Protein AF-0000000075303801 (afdb_homodimer)

Radius of gyration: 18.19 Å; Cα contacts (8 Å, |Δi|>4): 535; chains: 2; bounding box: 32×59×44 Å

Solvent-accessible surface area (backbone atoms only — not comparable to full-atom values): 14741 Å² total; per-residue (Å²): 133,79,70,72,62,64,72,35,70,43,76,40,92,61,85,86,54,88,57,93,68,51,46,38,32,33,18,30,86,52,64,48,91,55,36,69,63,46,47,55,54,49,51,50,49,53,52,53,31,48,52,53,16,37,32,86,80,40,53,52,97,90,32,70,61,33,44,26,70,51,71,49,76,56,89,95,43,50,38,30,37,38,39,40,40,50,80,61,55,53,43,69,57,41,47,52,45,49,58,56,57,55,68,43,40,66,76,48,31,67,29,32,48,20,31,33,42,36,45,74,54,30,35,40,38,37,26,65,55,88,63,61,86,123,132,79,67,72,49,67,71,43,70,44,76,40,90,61,87,84,54,88,58,91,63,49,44,37,35,33,18,28,87,51,65,48,92,56,34,68,64,46,47,54,54,49,51,51,50,53,52,54,31,48,53,54,16,36,31,85,80,41,55,52,96,91,32,73,60,33,46,28,70,51,71,48,77,57,89,95,42,50,38,31,38,37,39,38,40,49,81,61,54,52,45,71,57,42,47,51,45,48,58,56,56,56,68,43,39,69,76,48,30,66,29,32,47,19,30,33,42,37,44,75,54,30,34,39,38,37,27,64,54,88,62,63,85,122

Secondary structure (DSSP, 8-state):
-------EEEE-S-SSS--SS-EEEEE-SSBPS-HHHHHHHHHHHHHHHHHHHT-TT-EETTEE--EEEEEEEETTEEEEEEEEE-TTS-HHHHHHHHHHHHTTHHHHHTTBS-EEEEESSEEEEEESS--S--/-------EEEE-S-SSS--SS-EEEEE-SSBPS-HHHHHHHHHHHHHHHHHHHT-TT-EETTEE--EEEEEEEETTEEEEEEEEE-TTS-HHHHHHHHHHHHTTHHHHHTTBS-EEEEESSEEEEEESS--S--

InterPro domains:
  IPR002902 Gnk2-homologous domain [PF01657] (30-128)
  IPR002902 Gnk2-homologous domain [PS51473] (20-131)
  IPR038408 Gnk2-homologous domain superfamily [G3DSA:3.30.430.20] (21-131)
  IPR050581 Cysteine-rich repeat secretory protein [PTHR32411] (8-133)

Organism: NCBI:txid81985

Structure (mmCIF, N/CA/C/O backbone):
data_AF-0000000075303801-model_v1
#
loop_
_entity.id
_entity.type
_entity.pdbx_description
1 polymer 'Gnk2-homologous domain-containing protein'
#
loop_
_atom_site.group_PDB
_atom_site.id
_atom_site.type_symbol
_atom_site.label_atom_id
_atom_site.label_alt_id
_atom_site.label_comp_id
_atom_site.label_asym_id
_atom_site.label_entity_id
_atom_site.label_seq_id
_atom_site.pdbx_PDB_ins_code
_atom_site.Cartn_x
_atom_site.Cartn_y
_atom_site.Cartn_z
_atom_site.occupancy
_atom_site.B_iso_or_equiv
_atom_site.auth_seq_id
_atom_site.auth_comp_id
_atom_site.auth_asym_id
_atom_site.auth_atom_id
_atom_site.pdbx_PDB_model_num
ATOM 1 N N . MET A 1 1 ? -8.156 -19.719 17.312 1 19.94 1 MET A N 1
ATOM 2 C CA . MET A 1 1 ? -7.684 -18.562 18.078 1 19.94 1 MET A CA 1
ATOM 3 C C . MET A 1 1 ? -7.191 -17.469 17.141 1 19.94 1 MET A C 1
ATOM 5 O O . MET A 1 1 ? -6.254 -17.672 16.375 1 19.94 1 MET A O 1
ATOM 9 N N . VAL A 1 2 ? -8.008 -16.594 16.625 1 28 2 VAL A N 1
ATOM 10 C CA . VAL A 1 2 ? -7.879 -15.555 15.625 1 28 2 VAL A CA 1
ATOM 11 C C . VAL A 1 2 ? -6.883 -14.5 16.094 1 28 2 VAL A C 1
ATOM 13 O O . VAL A 1 2 ? -7.07 -13.891 17.156 1 28 2 VAL A O 1
ATOM 16 N N . SER A 1 3 ? -5.609 -14.711 16.016 1 35.53 3 SER A N 1
ATOM 17 C CA . SER A 1 3 ? -4.645 -13.781 16.594 1 35.53 3 SER A CA 1
ATOM 18 C C . SER A 1 3 ? -5.039 -12.336 16.312 1 35.53 3 SER A C 1
ATOM 20 O O . SER A 1 3 ? -5.613 -12.039 15.258 1 35.53 3 SER A O 1
ATOM 22 N N . ALA A 1 4 ? -5.215 -11.695 17.406 1 34.25 4 ALA A N 1
ATOM 23 C CA . ALA A 1 4 ? -5.547 -10.297 17.688 1 34.25 4 ALA A CA 1
ATOM 24 C C . ALA A 1 4 ? -4.602 -9.359 16.938 1 34.25 4 ALA A C 1
ATOM 26 O O . ALA A 1 4 ? -3.438 -9.695 16.703 1 34.25 4 ALA A O 1
ATOM 27 N N . THR A 1 5 ? -5.184 -8.484 16.203 1 42.47 5 THR A N 1
ATOM 28 C CA . THR A 1 5 ? -4.727 -7.41 15.328 1 42.47 5 THR A CA 1
ATOM 29 C C . THR A 1 5 ? -3.836 -6.434 16.094 1 42.47 5 THR A C 1
ATOM 31 O O . THR A 1 5 ? -4.207 -5.953 17.156 1 42.47 5 THR A O 1
ATOM 34 N N . SER A 1 6 ? -2.59 -6.906 16.438 1 45.12 6 SER A N 1
ATOM 35 C CA . SER A 1 6 ? -1.851 -5.887 17.188 1 45.12 6 SER A CA 1
ATOM 36 C C . SER A 1 6 ? -1.542 -4.684 16.297 1 45.12 6 SER A C 1
ATOM 38 O O . SER A 1 6 ? -1.281 -4.832 15.109 1 45.12 6 SER A O 1
ATOM 40 N N . ARG A 1 7 ? -2.229 -3.592 16.734 1 51 7 ARG A N 1
ATOM 41 C CA . ARG A 1 7 ? -1.924 -2.26 16.219 1 51 7 ARG A CA 1
ATOM 42 C C . ARG A 1 7 ? -0.461 -1.901 16.453 1 51 7 ARG A C 1
ATOM 44 O O . ARG A 1 7 ? 0.055 -2.088 17.562 1 51 7 ARG A O 1
ATOM 51 N N . LYS A 1 8 ? 0.465 -1.944 15.422 1 53.94 8 LYS A N 1
ATOM 52 C CA . LYS A 1 8 ? 1.835 -1.499 15.656 1 53.94 8 LYS A CA 1
ATOM 53 C C . LYS A 1 8 ? 1.951 0.016 15.523 1 53.94 8 LYS A C 1
ATOM 55 O O . LYS A 1 8 ? 1.463 0.598 14.555 1 53.94 8 LYS A O 1
ATOM 60 N N . ILE A 1 9 ? 2.209 0.664 16.688 1 53.81 9 ILE A N 1
ATOM 61 C CA . ILE A 1 9 ? 2.516 2.09 16.703 1 53.81 9 ILE A CA 1
ATOM 62 C C . ILE A 1 9 ? 4.027 2.293 16.609 1 53.81 9 ILE A C 1
ATOM 64 O O . ILE A 1 9 ? 4.785 1.722 17.406 1 53.81 9 ILE A O 1
ATOM 68 N N . THR A 1 10 ? 4.488 2.748 15.547 1 61.59 10 THR A N 1
ATOM 69 C CA . THR A 1 10 ? 5.902 3.102 15.492 1 61.59 10 THR A CA 1
ATOM 70 C C . THR A 1 10 ? 6.074 4.602 15.289 1 61.59 10 THR A C 1
ATOM 72 O O . THR A 1 10 ? 5.289 5.234 14.578 1 61.59 10 THR A O 1
ATOM 75 N N . THR A 1 11 ? 6.879 5.164 16.141 1 59.75 11 THR A N 1
ATOM 76 C CA . THR A 1 11 ? 7.242 6.57 15.977 1 59.75 11 THR A CA 1
ATOM 77 C C . THR A 1 11 ? 8.516 6.707 15.148 1 59.75 11 THR A C 1
ATOM 79 O O . THR A 1 11 ? 9.516 6.039 15.414 1 59.75 11 THR A O 1
ATOM 82 N N . ILE A 1 12 ? 8.312 7.355 14.125 1 61.94 12 ILE A N 1
ATOM 83 C CA . ILE A 1 12 ? 9.484 7.562 13.281 1 61.94 12 ILE A CA 1
ATOM 84 C C . ILE A 1 12 ? 9.68 9.055 13.023 1 61.94 12 ILE A C 1
ATOM 86 O O . ILE A 1 12 ? 8.711 9.812 12.945 1 61.94 12 ILE A O 1
ATOM 90 N N . ASN A 1 13 ? 10.961 9.414 12.875 1 56.38 13 ASN A N 1
ATOM 91 C CA . ASN A 1 13 ? 11.289 10.812 12.641 1 56.38 13 ASN A CA 1
ATOM 92 C C . ASN A 1 13 ? 11 11.219 11.195 1 56.38 13 ASN A C 1
ATOM 94 O O . ASN A 1 13 ? 10.797 12.398 10.906 1 56.38 13 ASN A O 1
ATOM 98 N N . SER A 1 14 ? 11.203 10.289 10.352 1 62.38 14 SER A N 1
ATOM 99 C CA . SER A 1 14 ? 10.945 10.617 8.953 1 62.38 14 SER A CA 1
ATOM 100 C C . SER A 1 14 ? 10.391 9.422 8.195 1 62.38 14 SER A C 1
ATOM 102 O O . SER A 1 14 ? 10.648 8.273 8.562 1 62.38 14 SER A O 1
ATOM 104 N N . PHE A 1 15 ? 9.57 9.773 7.34 1 67.56 15 PHE A N 1
ATOM 105 C CA . PHE A 1 15 ? 8.969 8.734 6.516 1 67.56 15 PHE A CA 1
ATOM 106 C C . PHE A 1 15 ? 9.695 8.609 5.18 1 67.56 15 PHE A C 1
ATOM 108 O O . PHE A 1 15 ? 9.164 8.047 4.223 1 67.56 15 PHE A O 1
ATOM 115 N N . ASN A 1 16 ? 10.945 9.203 5.199 1 68.38 16 ASN A N 1
ATOM 116 C CA . ASN A 1 16 ? 11.688 9.281 3.945 1 68.38 16 ASN A CA 1
ATOM 117 C C . ASN A 1 16 ? 12.414 7.969 3.643 1 68.38 16 ASN A C 1
ATOM 119 O O . ASN A 1 16 ? 12.898 7.77 2.529 1 68.38 16 ASN A O 1
ATOM 123 N N . LYS A 1 17 ? 12.516 7.246 4.684 1 75.56 17 LYS A N 1
ATOM 124 C CA . LYS A 1 17 ? 13.203 5.977 4.496 1 75.56 17 LYS A CA 1
ATOM 125 C C . LYS A 1 17 ? 12.234 4.805 4.539 1 75.56 17 LYS A C 1
ATOM 127 O O . LYS A 1 17 ? 11.211 4.867 5.227 1 75.56 17 LYS A O 1
ATOM 132 N N . ILE A 1 18 ? 12.695 3.797 3.758 1 80.62 18 ILE A N 1
ATOM 133 C CA . ILE A 1 18 ? 11.891 2.582 3.791 1 80.62 18 ILE A CA 1
ATOM 134 C C . ILE A 1 18 ? 11.898 1.995 5.199 1 80.62 18 ILE A C 1
ATOM 136 O O . ILE A 1 18 ? 12.945 1.944 5.852 1 80.62 18 ILE A O 1
ATOM 140 N N . ASP A 1 19 ? 10.766 1.758 5.711 1 79.62 19 ASP A N 1
ATOM 141 C CA . ASP A 1 19 ? 10.609 1.031 6.969 1 79.62 19 ASP A CA 1
ATOM 142 C C . ASP A 1 19 ? 10.719 -0.476 6.75 1 79.62 19 ASP A C 1
ATOM 144 O O . ASP A 1 19 ? 9.844 -1.08 6.125 1 79.62 19 ASP A O 1
ATOM 148 N N . TYR A 1 20 ? 11.828 -1.068 7.324 1 79.56 20 TYR A N 1
ATOM 149 C CA . TYR A 1 20 ? 12.031 -2.506 7.18 1 79.56 20 TYR A CA 1
ATOM 150 C C . TYR A 1 20 ? 11.633 -3.242 8.453 1 79.56 20 TYR A C 1
ATOM 152 O O . TYR A 1 20 ? 12.156 -4.324 8.734 1 79.56 20 TYR A O 1
ATOM 160 N N . GLU A 1 21 ? 10.781 -2.584 9.25 1 76.56 21 GLU A N 1
ATOM 161 C CA . GLU A 1 21 ? 10.469 -3.162 10.555 1 76.56 21 GLU A CA 1
ATOM 162 C C . GLU A 1 21 ? 8.992 -3.543 10.648 1 76.56 21 GLU A C 1
ATOM 164 O O . GLU A 1 21 ? 8.625 -4.441 11.406 1 76.56 21 GLU A O 1
ATOM 169 N N . ASN A 1 22 ? 8.25 -2.891 9.852 1 78.75 22 ASN A N 1
ATOM 170 C CA . ASN A 1 22 ? 6.816 -3.094 9.992 1 78.75 22 ASN A CA 1
ATOM 171 C C . ASN A 1 22 ? 6.219 -3.771 8.758 1 78.75 22 ASN A C 1
ATOM 173 O O . ASN A 1 22 ? 6.375 -3.281 7.641 1 78.75 22 ASN A O 1
ATOM 177 N N . ASP A 1 23 ? 5.676 -4.91 8.984 1 81.44 23 ASP A N 1
ATOM 178 C CA . ASP A 1 23 ? 5.008 -5.664 7.926 1 81.44 23 ASP A CA 1
ATOM 179 C C . ASP A 1 23 ? 3.918 -6.566 8.5 1 81.44 23 ASP A C 1
ATOM 181 O O . ASP A 1 23 ? 3.816 -6.734 9.719 1 81.44 23 ASP A O 1
ATOM 185 N N . PHE A 1 24 ? 3.092 -7.047 7.715 1 81.62 24 PHE A N 1
ATOM 186 C CA . PHE A 1 24 ? 2.209 -8.164 8.039 1 81.62 24 PHE A CA 1
ATOM 187 C C . PHE A 1 24 ? 1.887 -8.977 6.785 1 81.62 24 PHE A C 1
ATOM 189 O O . PHE A 1 24 ? 2.16 -8.531 5.668 1 81.62 24 PHE A O 1
ATOM 196 N N . TYR A 1 25 ? 1.481 -10.172 6.953 1 86.5 25 TYR A N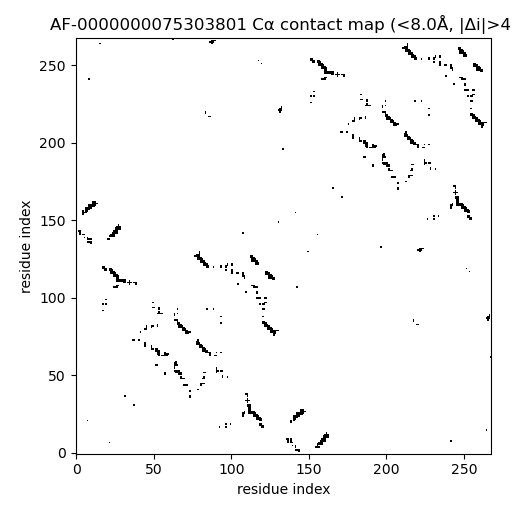 1
ATOM 197 C CA . TYR A 1 25 ? 1.158 -11.016 5.805 1 86.5 25 TYR A CA 1
ATOM 198 C C . TYR A 1 25 ? -0.127 -11.797 6.043 1 86.5 25 TYR A C 1
ATOM 200 O O . TYR A 1 25 ? -0.534 -11.992 7.191 1 86.5 25 TYR A O 1
ATOM 208 N N . LEU A 1 26 ? -0.803 -12.07 5.012 1 86.31 26 LEU A N 1
ATOM 209 C CA . LEU A 1 26 ? -1.978 -12.93 4.938 1 86.31 26 LEU A CA 1
ATOM 210 C C . LEU A 1 26 ? -1.713 -14.133 4.039 1 86.31 26 LEU A C 1
ATOM 212 O O . LEU A 1 26 ? -1.04 -14.008 3.014 1 86.31 26 LEU A O 1
ATOM 216 N N . SER A 1 27 ? -2.242 -15.297 4.5 1 89.38 27 SER A N 1
ATOM 217 C CA . SER A 1 27 ? -2.021 -16.5 3.709 1 89.38 27 SER A CA 1
ATOM 218 C C . SER A 1 27 ? -3.309 -17.312 3.555 1 89.38 27 SER A C 1
ATOM 220 O O . SER A 1 27 ? -4.145 -17.328 4.461 1 89.38 27 SER A O 1
ATOM 222 N N . ASN A 1 28 ? -3.402 -17.875 2.381 1 89.5 28 ASN A N 1
ATOM 223 C CA . ASN A 1 28 ? -4.438 -18.875 2.189 1 89.5 28 ASN A CA 1
ATOM 224 C C . ASN A 1 28 ? -4.16 -20.125 3.016 1 89.5 28 ASN A C 1
ATOM 226 O O . ASN A 1 28 ? -3.023 -20.609 3.062 1 89.5 28 ASN A O 1
ATOM 230 N N . PRO A 1 29 ? -5.23 -20.594 3.682 1 88.38 29 PRO A N 1
ATOM 231 C CA . PRO A 1 29 ? -4.973 -21.766 4.531 1 88.38 29 PRO A CA 1
ATOM 232 C C . PRO A 1 29 ? -4.664 -23.016 3.727 1 88.38 29 PRO A C 1
ATOM 234 O O . PRO A 1 29 ? -4.086 -23.969 4.258 1 88.38 29 PRO A O 1
ATOM 237 N N . ASN A 1 30 ? -5.086 -23.094 2.471 1 91.19 30 ASN A N 1
ATOM 238 C CA . ASN A 1 30 ? -4.887 -24.281 1.64 1 91.19 30 ASN A CA 1
ATOM 239 C C . ASN A 1 30 ? -3.535 -24.25 0.933 1 91.19 30 ASN A C 1
ATOM 241 O O . ASN A 1 30 ? -3.037 -23.172 0.587 1 91.19 30 ASN A O 1
ATOM 245 N N . ASN A 1 31 ? -3.023 -25.484 0.698 1 93.56 31 ASN A N 1
ATOM 246 C CA . ASN A 1 31 ? -1.729 -25.625 0.041 1 93.56 31 ASN A CA 1
ATOM 247 C C . ASN A 1 31 ? -1.885 -26.031 -1.423 1 93.56 31 ASN A C 1
ATOM 249 O O . ASN A 1 31 ? -2.928 -26.547 -1.819 1 93.56 31 ASN A O 1
ATOM 253 N N . VAL A 1 32 ? -0.891 -25.734 -2.148 1 95.44 32 VAL A N 1
ATOM 254 C CA . VAL A 1 32 ? -0.805 -26.266 -3.504 1 95.44 32 VAL A CA 1
ATOM 255 C C . VAL A 1 32 ? -0.32 -27.719 -3.459 1 95.44 32 VAL A C 1
ATOM 257 O O . VAL A 1 32 ? 0.202 -28.172 -2.439 1 95.44 32 VAL A O 1
ATOM 260 N N . SER A 1 33 ? -0.532 -28.359 -4.602 1 93.94 33 SER A N 1
ATOM 261 C CA . SER A 1 33 ? -0.191 -29.781 -4.633 1 93.94 33 SER A CA 1
ATOM 262 C C . SER A 1 33 ? 1.318 -29.984 -4.723 1 93.94 33 SER A C 1
ATOM 264 O O . SER A 1 33 ? 1.875 -30.828 -4.035 1 93.94 33 SER A O 1
ATOM 266 N N . ASP A 1 34 ? 1.974 -29.219 -5.562 1 95.75 34 ASP A N 1
ATOM 267 C CA . ASP A 1 34 ? 3.42 -29.297 -5.742 1 95.75 34 ASP A CA 1
ATOM 268 C C . ASP A 1 34 ? 4.098 -28.016 -5.25 1 95.75 34 ASP A C 1
AT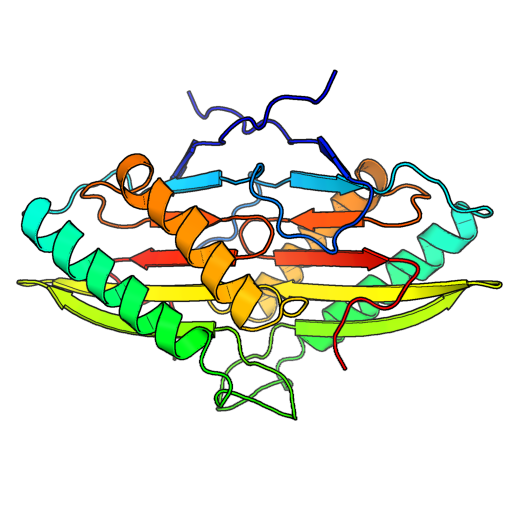OM 270 O O . ASP A 1 34 ? 4.336 -27.094 -6.027 1 95.75 34 ASP A O 1
ATOM 274 N N . LYS A 1 35 ? 4.551 -28.062 -4.004 1 95.25 35 LYS A N 1
ATOM 275 C CA . LYS A 1 35 ? 5.051 -26.859 -3.34 1 95.25 35 LYS A CA 1
ATOM 276 C C . LYS A 1 35 ? 6.387 -26.422 -3.936 1 95.25 35 LYS A C 1
ATOM 278 O O . LYS A 1 35 ? 6.633 -25.234 -4.105 1 95.25 35 LYS A O 1
ATOM 283 N N . GLU A 1 36 ? 7.23 -27.328 -4.219 1 96.12 36 GLU A N 1
ATOM 284 C CA . GLU A 1 36 ? 8.562 -27 -4.703 1 96.12 36 GLU A CA 1
ATOM 285 C C . GLU A 1 36 ? 8.5 -26.297 -6.059 1 96.12 36 GLU A C 1
ATOM 287 O O . GLU A 1 36 ? 9.086 -25.219 -6.238 1 96.12 36 GLU A O 1
ATOM 292 N N . LEU A 1 37 ? 7.754 -26.953 -6.938 1 96.94 37 LEU A N 1
ATOM 293 C CA . LEU A 1 37 ? 7.586 -26.344 -8.258 1 96.94 37 LEU A CA 1
ATOM 294 C C . LEU A 1 37 ? 6.867 -25.016 -8.156 1 96.94 37 LEU A C 1
ATOM 296 O O . LEU A 1 37 ? 7.277 -24.031 -8.789 1 96.94 37 LEU A O 1
ATOM 300 N N . PHE A 1 38 ? 5.879 -24.984 -7.359 1 97.06 38 PHE A N 1
ATOM 301 C CA . PHE A 1 38 ? 5.078 -23.766 -7.23 1 97.06 38 PHE A CA 1
ATOM 302 C C . PHE A 1 38 ? 5.918 -22.609 -6.688 1 97.06 38 PHE A C 1
ATOM 304 O O . PHE A 1 38 ? 5.922 -21.516 -7.254 1 97.06 38 PHE A O 1
ATOM 311 N N . ASN A 1 39 ? 6.645 -22.891 -5.641 1 96.62 39 ASN A N 1
ATOM 312 C CA . ASN A 1 39 ? 7.445 -21.844 -5.012 1 96.62 39 ASN A CA 1
ATOM 313 C C . ASN A 1 39 ? 8.5 -21.297 -5.965 1 96.62 39 ASN A C 1
ATOM 315 O O . ASN A 1 39 ? 8.734 -20.094 -6.008 1 96.62 39 ASN A O 1
ATOM 319 N N . LYS A 1 40 ? 9.109 -22.156 -6.703 1 96.56 40 LYS A N 1
ATOM 320 C CA . LYS A 1 40 ? 10.133 -21.734 -7.664 1 96.56 40 LYS A CA 1
ATOM 321 C C . LYS A 1 40 ? 9.531 -20.828 -8.734 1 96.56 40 LYS A C 1
ATOM 323 O O . LYS A 1 40 ? 10.062 -19.75 -9 1 96.56 40 LYS A O 1
ATOM 328 N N . GLU A 1 41 ? 8.398 -21.266 -9.281 1 97.31 41 GLU A N 1
ATOM 329 C CA . GLU A 1 41 ? 7.77 -20.516 -10.367 1 97.31 41 GLU A CA 1
ATOM 330 C C . GLU A 1 41 ? 7.145 -19.219 -9.852 1 97.31 41 GLU A C 1
ATOM 332 O O . GLU A 1 41 ? 7.164 -18.203 -10.539 1 97.31 41 GLU A O 1
ATOM 337 N N . MET A 1 42 ? 6.617 -19.281 -8.648 1 96.25 42 MET A N 1
ATOM 338 C CA . MET A 1 42 ? 6.023 -18.078 -8.047 1 96.25 42 MET A CA 1
ATOM 339 C C . MET A 1 42 ? 7.086 -17.031 -7.77 1 96.25 42 MET A C 1
ATOM 341 O O . MET A 1 42 ? 6.883 -15.844 -8.047 1 96.25 42 MET A O 1
ATOM 345 N N . SER A 1 43 ? 8.188 -17.469 -7.266 1 95.56 43 SER A N 1
ATOM 346 C CA . SER A 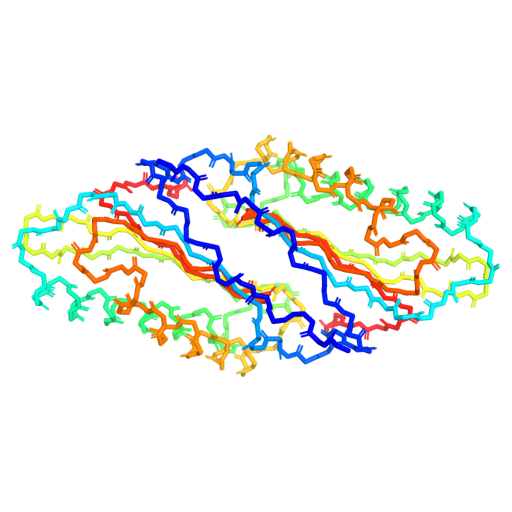1 43 ? 9.289 -16.562 -7.004 1 95.56 43 SER A CA 1
ATOM 347 C C . SER A 1 43 ? 9.781 -15.898 -8.289 1 95.56 43 SER A C 1
ATOM 349 O O . SER A 1 43 ? 10.023 -14.688 -8.32 1 95.56 43 SER A O 1
ATOM 351 N N . ALA A 1 44 ? 9.859 -16.641 -9.336 1 96.75 44 ALA A N 1
ATOM 352 C CA . ALA A 1 44 ? 10.281 -16.109 -10.625 1 96.75 44 ALA A CA 1
ATOM 353 C C . ALA A 1 44 ? 9.281 -15.086 -11.156 1 96.75 44 ALA A C 1
ATOM 355 O O . ALA A 1 44 ? 9.664 -14.062 -11.727 1 96.75 44 ALA A O 1
ATOM 356 N N . LEU A 1 45 ? 8.031 -15.383 -10.977 1 97.56 45 LEU A N 1
ATOM 357 C CA . LEU A 1 45 ? 6.996 -14.445 -11.406 1 97.56 45 LEU A CA 1
ATOM 358 C C . LEU A 1 45 ? 7.094 -13.133 -10.641 1 97.56 45 LEU A C 1
ATOM 360 O O . LEU A 1 45 ? 7.016 -12.055 -11.234 1 97.56 45 LEU A O 1
ATOM 364 N N . LEU A 1 46 ? 7.305 -13.195 -9.336 1 97.38 46 LEU A N 1
ATOM 365 C CA . LEU A 1 46 ? 7.402 -11.992 -8.523 1 97.38 46 LEU A CA 1
ATOM 366 C C . LEU A 1 46 ? 8.617 -11.156 -8.922 1 97.38 46 LEU A C 1
ATOM 368 O O . LEU A 1 46 ? 8.547 -9.93 -8.961 1 97.38 46 LEU A O 1
ATOM 372 N N . VAL A 1 47 ? 9.703 -11.852 -9.266 1 97.19 47 VAL A N 1
ATOM 373 C CA . VAL A 1 47 ? 10.906 -11.156 -9.711 1 97.19 47 VAL A CA 1
ATOM 374 C C . VAL A 1 47 ? 10.633 -10.453 -11.039 1 97.19 47 VAL A C 1
ATOM 376 O O . VAL A 1 47 ? 11 -9.289 -11.219 1 97.19 47 VAL A O 1
ATOM 379 N N . GLU A 1 48 ? 9.984 -11.117 -11.93 1 97.88 48 GLU A N 1
ATOM 380 C CA . GLU A 1 48 ? 9.625 -10.531 -13.211 1 97.88 48 GLU A CA 1
ATOM 381 C C . GLU A 1 48 ? 8.75 -9.297 -13.031 1 97.88 48 GLU A C 1
ATOM 383 O O . GLU A 1 48 ? 8.969 -8.266 -13.672 1 97.88 48 GLU A O 1
ATOM 388 N N . LEU A 1 49 ? 7.797 -9.398 -12.18 1 97.94 49 LEU A N 1
ATOM 389 C CA . LEU A 1 49 ? 6.883 -8.289 -11.93 1 97.94 49 LEU A CA 1
ATOM 390 C C . LEU A 1 49 ? 7.602 -7.129 -11.258 1 97.94 49 LEU A C 1
ATOM 392 O O . LEU A 1 49 ? 7.297 -5.965 -11.523 1 97.94 49 LEU A O 1
ATOM 396 N N . THR A 1 50 ? 8.516 -7.461 -10.375 1 98.12 50 THR A N 1
ATOM 397 C CA . THR A 1 50 ? 9.305 -6.43 -9.719 1 98.12 50 THR A CA 1
ATOM 398 C C . THR A 1 50 ? 10.125 -5.645 -10.742 1 98.12 50 THR A C 1
ATOM 400 O O . THR A 1 50 ? 10.195 -4.414 -10.68 1 98.12 50 THR A O 1
ATOM 403 N N . ASP A 1 51 ? 10.672 -6.348 -11.664 1 97.88 51 ASP A N 1
ATOM 404 C CA . ASP A 1 51 ? 11.438 -5.695 -12.719 1 97.88 51 ASP A CA 1
ATOM 405 C C . ASP A 1 51 ? 10.555 -4.742 -13.523 1 97.88 51 ASP A C 1
ATOM 407 O O . ASP A 1 51 ? 10.969 -3.633 -13.859 1 97.88 51 ASP A O 1
ATOM 411 N N . LYS A 1 52 ? 9.398 -5.156 -13.781 1 97.25 52 LYS A N 1
ATOM 412 C CA . LYS A 1 52 ? 8.461 -4.316 -14.523 1 97.25 52 LYS A CA 1
ATOM 413 C C . LYS A 1 52 ? 8.039 -3.105 -13.695 1 97.25 52 LYS A C 1
ATOM 415 O O . LYS A 1 52 ? 7.996 -1.984 -14.203 1 97.25 52 LYS A O 1
ATOM 420 N N . ALA A 1 53 ? 7.781 -3.33 -12.43 1 97.44 53 ALA A N 1
ATOM 421 C CA . ALA A 1 53 ? 7.281 -2.275 -11.555 1 97.44 53 ALA A CA 1
ATOM 422 C C . ALA A 1 53 ? 8.344 -1.209 -11.312 1 97.44 53 ALA A C 1
ATOM 424 O O . ALA A 1 53 ? 8.023 -0.043 -11.07 1 97.44 53 ALA A O 1
ATOM 425 N N . THR A 1 54 ? 9.594 -1.63 -11.414 1 97.38 54 THR A N 1
ATOM 426 C CA . THR A 1 54 ? 10.664 -0.713 -11.023 1 97.38 54 THR A CA 1
ATOM 427 C C . THR A 1 54 ? 11.445 -0.254 -12.25 1 97.38 54 THR A C 1
ATOM 429 O O . THR A 1 54 ? 12.539 0.299 -12.125 1 97.38 54 THR A O 1
ATOM 432 N N . ASP A 1 55 ? 10.906 -0.567 -13.383 1 96.44 55 ASP A N 1
ATOM 433 C CA . ASP A 1 55 ? 11.5 -0.059 -14.617 1 96.44 55 ASP A CA 1
ATOM 434 C C . ASP A 1 55 ? 11.414 1.464 -14.688 1 96.44 55 ASP A C 1
ATOM 436 O O . ASP A 1 55 ? 10.312 2.029 -14.648 1 96.44 55 ASP A O 1
ATOM 440 N N . LYS A 1 56 ? 12.508 2.152 -14.82 1 92.88 56 LYS A N 1
ATOM 441 C CA . LYS A 1 56 ? 12.578 3.609 -14.836 1 92.88 56 LYS A CA 1
ATOM 442 C C . LYS A 1 56 ? 11.828 4.18 -16.047 1 92.88 56 LYS A C 1
ATOM 444 O O . LYS A 1 56 ? 11.469 5.359 -16.047 1 92.88 56 LYS A O 1
ATOM 449 N N . ASN A 1 57 ? 11.641 3.324 -16.984 1 93 57 ASN A N 1
ATOM 450 C CA . ASN A 1 57 ? 10.938 3.76 -18.188 1 93 57 ASN A CA 1
ATOM 451 C C . ASN A 1 57 ? 9.43 3.584 -18.047 1 93 57 ASN A C 1
ATOM 453 O O . ASN A 1 57 ? 8.664 4.062 -18.891 1 93 57 ASN A O 1
ATOM 457 N N . ASN A 1 58 ? 9.086 2.898 -17.016 1 90.44 58 ASN A N 1
ATOM 458 C CA . ASN A 1 58 ? 7.664 2.729 -16.766 1 90.44 58 ASN A CA 1
ATOM 459 C C . ASN A 1 58 ? 7.082 3.93 -16.016 1 90.44 58 ASN A C 1
ATOM 461 O O . ASN A 1 58 ? 6.984 3.92 -14.797 1 90.44 58 ASN A O 1
ATOM 465 N N . MET A 1 59 ? 6.824 4.906 -16.844 1 87.81 59 MET A N 1
ATOM 466 C CA . MET A 1 59 ? 6.34 6.176 -16.297 1 87.81 59 MET A CA 1
ATOM 467 C C . MET A 1 59 ? 4.992 6.543 -16.906 1 87.81 59 MET A C 1
ATOM 469 O O . MET A 1 59 ? 4.672 6.125 -18.031 1 87.81 59 MET A O 1
ATOM 473 N N . LYS A 1 60 ? 4.301 7.211 -16.078 1 80.44 60 LYS A N 1
ATOM 474 C CA . LYS A 1 60 ? 3.068 7.852 -16.531 1 80.44 60 LYS A CA 1
ATOM 475 C C . LYS A 1 60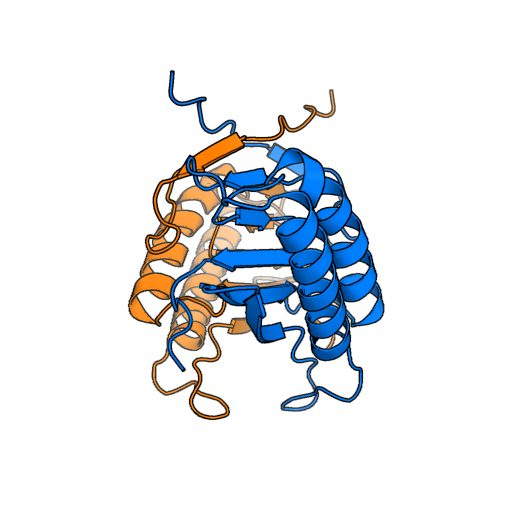 ? 2.949 9.266 -15.977 1 80.44 60 LYS A C 1
ATOM 477 O O . LYS A 1 60 ? 3.084 9.477 -14.766 1 80.44 60 LYS A O 1
ATOM 482 N N . ASN A 1 61 ? 2.686 10.227 -16.891 1 79.62 61 ASN A N 1
ATOM 483 C CA . ASN A 1 61 ? 2.617 11.641 -16.531 1 79.62 61 ASN A CA 1
ATOM 484 C C . ASN A 1 61 ? 3.828 12.062 -15.703 1 79.62 61 ASN A C 1
ATOM 486 O O . ASN A 1 61 ? 3.68 12.672 -14.641 1 79.62 61 ASN A O 1
ATOM 490 N N . ASN A 1 62 ? 4.98 11.547 -16.109 1 80.75 62 ASN A N 1
ATOM 491 C CA . ASN A 1 62 ? 6.273 11.883 -15.516 1 80.75 62 ASN A CA 1
ATOM 492 C C . ASN A 1 62 ? 6.414 11.312 -14.109 1 80.75 62 ASN A C 1
ATOM 494 O O . ASN A 1 62 ? 7.215 11.812 -13.312 1 80.75 62 ASN A O 1
ATOM 498 N N . LYS A 1 63 ? 5.562 10.336 -13.828 1 85.94 63 LYS A N 1
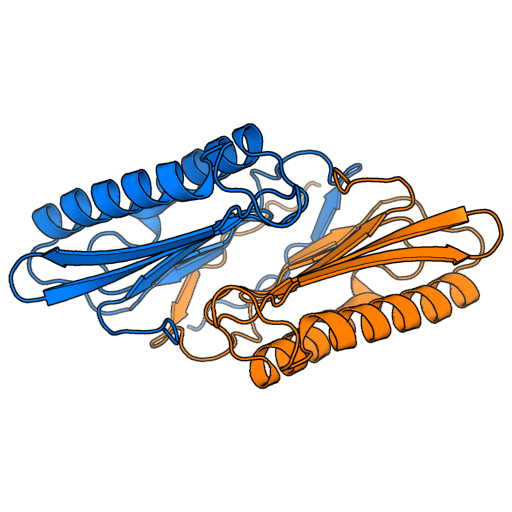ATOM 499 C CA . LYS A 1 63 ? 5.668 9.641 -12.547 1 85.94 63 LYS A CA 1
ATOM 500 C C . LYS A 1 63 ? 5.895 8.148 -12.75 1 85.94 63 LYS A C 1
ATOM 502 O O . LYS A 1 63 ? 5.34 7.543 -13.672 1 85.94 63 LYS A O 1
ATOM 507 N N . PHE A 1 64 ? 6.594 7.629 -11.867 1 91.06 64 PHE A N 1
ATOM 508 C CA . PHE A 1 64 ? 6.824 6.188 -11.914 1 91.06 64 PHE A CA 1
ATOM 509 C C . PHE A 1 64 ? 5.539 5.426 -11.617 1 91.06 64 PHE A C 1
ATOM 511 O O . PHE A 1 64 ? 4.773 5.812 -10.727 1 91.06 64 PHE A O 1
ATOM 518 N N . VAL A 1 65 ? 5.316 4.344 -12.281 1 92.12 65 VAL A N 1
ATOM 519 C CA . VAL A 1 65 ? 4.105 3.549 -12.109 1 92.12 65 VAL A CA 1
ATOM 520 C C . VAL A 1 65 ? 4.199 2.75 -10.805 1 92.12 65 VAL A C 1
ATOM 522 O O . VAL A 1 65 ? 3.246 2.711 -10.023 1 92.12 65 VAL A O 1
ATOM 525 N N . LEU A 1 66 ? 5.297 2.074 -10.531 1 96.31 66 LEU A N 1
ATOM 526 C CA . LEU A 1 66 ? 5.633 1.332 -9.32 1 96.31 66 LEU A CA 1
ATOM 527 C C . LEU A 1 66 ? 4.605 0.238 -9.047 1 96.31 66 LEU A C 1
ATOM 529 O O . LEU A 1 66 ? 4.25 -0.018 -7.898 1 96.31 66 LEU A O 1
ATOM 533 N N . TYR A 1 67 ? 4.055 -0.311 -10.141 1 95.88 67 TYR A N 1
ATOM 534 C CA . TYR A 1 67 ? 3.055 -1.372 -10.117 1 95.88 67 TYR A CA 1
ATOM 535 C C . TYR A 1 67 ? 3.217 -2.303 -11.312 1 95.88 67 TYR A C 1
ATOM 537 O O . TYR A 1 67 ? 3.527 -1.854 -12.422 1 95.88 67 TYR A O 1
ATOM 545 N N . ALA A 1 68 ? 3.02 -3.516 -11.008 1 96.88 68 ALA A N 1
ATOM 546 C CA . ALA A 1 68 ? 2.926 -4.484 -12.094 1 96.88 68 ALA A CA 1
ATOM 547 C C . ALA A 1 68 ? 2.078 -5.688 -11.688 1 96.88 68 ALA A C 1
ATOM 549 O O . ALA A 1 68 ? 2.039 -6.055 -10.508 1 96.88 68 ALA A O 1
ATOM 550 N N . ALA A 1 69 ? 1.39 -6.219 -12.664 1 96.69 69 ALA A N 1
ATOM 551 C CA . ALA A 1 69 ? 0.61 -7.438 -12.477 1 96.69 69 ALA A CA 1
ATOM 552 C C . ALA A 1 69 ? 0.806 -8.398 -13.641 1 96.69 69 ALA A C 1
ATOM 554 O O . ALA A 1 69 ? 1.223 -7.996 -14.727 1 96.69 69 ALA A O 1
ATOM 555 N N . GLY A 1 70 ? 0.551 -9.633 -13.344 1 96.88 70 GLY A N 1
ATOM 556 C CA . GLY A 1 70 ? 0.668 -10.664 -14.359 1 96.88 70 GLY A CA 1
ATOM 557 C C . GLY A 1 70 ? 0.213 -12.031 -13.883 1 96.88 70 GLY A C 1
ATOM 558 O O . GLY A 1 70 ? -0.22 -12.18 -12.742 1 96.88 70 GLY A O 1
ATOM 559 N N . ASP A 1 71 ? 0.202 -12.938 -14.852 1 97.12 71 ASP A N 1
ATOM 560 C CA . ASP A 1 71 ? -0.169 -14.312 -14.523 1 97.12 71 ASP A CA 1
ATOM 561 C C . ASP A 1 71 ? 0.772 -15.305 -15.195 1 97.12 71 ASP A C 1
ATOM 563 O O . ASP A 1 71 ? 1.482 -14.953 -16.141 1 97.12 71 ASP A O 1
ATOM 567 N N . LYS A 1 72 ? 0.793 -16.516 -14.625 1 97.5 72 LYS A N 1
ATOM 568 C CA . LYS A 1 72 ? 1.616 -17.609 -15.125 1 97.5 72 LYS A CA 1
ATOM 569 C C . LYS A 1 72 ? 0.956 -18.953 -14.859 1 97.5 72 LYS A C 1
ATOM 571 O O . LYS A 1 72 ? 0.449 -19.203 -13.758 1 97.5 72 LYS A O 1
ATOM 576 N N . ARG A 1 73 ? 0.976 -19.75 -15.875 1 96.94 73 ARG A N 1
ATOM 577 C CA . ARG A 1 73 ? 0.524 -21.125 -15.68 1 96.94 73 ARG A CA 1
ATOM 578 C C . ARG A 1 73 ? 1.606 -21.953 -15.008 1 96.94 73 ARG A C 1
ATOM 580 O O . ARG A 1 73 ? 2.748 -22 -15.477 1 96.94 73 ARG A O 1
ATOM 587 N N . ILE A 1 74 ? 1.265 -22.594 -13.938 1 95.69 74 ILE A N 1
ATOM 588 C CA . ILE A 1 74 ? 2.129 -23.516 -13.203 1 95.69 74 ILE A CA 1
ATOM 589 C C . ILE A 1 74 ? 1.445 -24.875 -13.062 1 95.69 74 ILE A C 1
ATOM 591 O O . ILE A 1 74 ? 0.51 -25.031 -12.273 1 95.69 74 ILE A O 1
ATOM 595 N N . GLY A 1 75 ? 1.879 -25.875 -13.828 1 91.44 75 GLY A N 1
ATOM 596 C CA . GLY A 1 75 ? 1.117 -27.109 -13.906 1 91.44 75 GLY A CA 1
ATOM 597 C C . GLY A 1 75 ? -0.269 -26.922 -14.492 1 91.44 75 GLY A C 1
ATOM 598 O O . GLY A 1 75 ? -0.414 -26.391 -15.602 1 91.44 75 GLY A O 1
ATOM 599 N N . THR A 1 76 ? -1.29 -27.266 -13.656 1 91.88 76 THR A N 1
ATOM 600 C CA . THR A 1 76 ? -2.658 -27.203 -14.156 1 91.88 76 THR A CA 1
ATOM 601 C C . THR A 1 76 ? -3.348 -25.922 -13.656 1 91.88 76 THR A C 1
ATOM 603 O O . THR A 1 76 ? -4.527 -25.703 -13.93 1 91.88 76 THR A O 1
ATOM 606 N N . LYS A 1 77 ? -2.602 -25.188 -12.938 1 93.75 77 LYS A N 1
ATOM 607 C CA . LYS A 1 77 ? -3.227 -24 -12.352 1 93.75 77 LYS A CA 1
ATOM 608 C C . LYS A 1 77 ? -2.566 -22.719 -12.859 1 93.75 77 LYS A C 1
ATOM 610 O O . LYS A 1 77 ? -1.38 -22.719 -13.195 1 93.75 77 LYS A O 1
ATOM 615 N N . THR A 1 78 ? -3.389 -21.703 -12.922 1 96.06 78 THR A N 1
ATOM 616 C CA . THR A 1 78 ? -2.869 -20.375 -13.211 1 96.06 78 THR A CA 1
ATOM 617 C C . THR A 1 78 ? -2.773 -19.547 -11.938 1 96.06 78 THR A C 1
ATOM 619 O O . THR A 1 78 ? -3.719 -19.5 -11.148 1 96.06 78 THR A O 1
ATOM 622 N N . VAL A 1 79 ? -1.58 -18.938 -11.797 1 96.44 79 VAL A N 1
ATOM 623 C CA . VAL A 1 79 ? -1.392 -18.031 -10.672 1 96.44 79 VAL A CA 1
ATOM 624 C C . VAL A 1 79 ? -1.439 -16.578 -11.156 1 96.44 79 VAL A C 1
ATOM 626 O O . VAL A 1 79 ? -0.898 -16.266 -12.211 1 96.44 79 VAL A O 1
ATOM 629 N N . TYR A 1 80 ? -2.162 -15.773 -10.406 1 95.81 80 TYR A N 1
ATOM 630 C CA . TYR A 1 80 ? -2.242 -14.336 -10.633 1 95.81 80 TYR A CA 1
ATOM 631 C C . TYR A 1 80 ? -1.518 -13.57 -9.539 1 95.81 80 TYR A C 1
ATOM 633 O O . TYR A 1 80 ? -1.652 -13.898 -8.352 1 95.81 80 TYR A O 1
ATOM 641 N N . ALA A 1 81 ? -0.705 -12.555 -9.969 1 97.25 81 ALA A N 1
ATOM 642 C CA . ALA A 1 81 ? 0.086 -11.859 -8.961 1 97.25 81 ALA A CA 1
ATOM 643 C C . ALA A 1 81 ? 0.209 -10.375 -9.281 1 97.25 81 ALA A C 1
ATOM 645 O O . ALA A 1 81 ? 0.024 -9.961 -10.43 1 97.25 81 ALA A O 1
ATOM 646 N N . MET A 1 82 ? 0.487 -9.602 -8.242 1 96.69 82 MET A N 1
ATOM 647 C CA . MET A 1 82 ? 0.792 -8.18 -8.391 1 96.69 82 MET A CA 1
ATOM 648 C C . MET A 1 82 ? 1.836 -7.742 -7.367 1 96.69 82 MET A C 1
ATOM 650 O O . MET A 1 82 ? 1.956 -8.344 -6.297 1 96.69 82 MET A O 1
ATOM 654 N N . VAL A 1 83 ? 2.557 -6.738 -7.73 1 98.06 83 VAL A N 1
ATOM 655 C CA . VAL A 1 83 ? 3.449 -6.008 -6.836 1 98.06 83 VAL A CA 1
ATOM 656 C C . VAL A 1 83 ? 3.182 -4.508 -6.953 1 98.06 83 VAL A C 1
ATOM 658 O O . VAL A 1 83 ? 2.844 -4.012 -8.031 1 98.06 83 VAL A O 1
ATOM 661 N N . GLN A 1 84 ? 3.309 -3.863 -5.793 1 97.19 84 GLN A N 1
ATOM 662 C CA . GLN A 1 84 ? 3 -2.438 -5.793 1 97.19 84 GLN A CA 1
ATOM 663 C C . GLN A 1 84 ? 3.762 -1.707 -4.691 1 97.19 84 GLN A C 1
ATOM 665 O O . GLN A 1 84 ? 3.885 -2.213 -3.574 1 97.19 84 GLN A O 1
ATOM 670 N N . CYS A 1 85 ? 4.25 -0.519 -5.051 1 96.81 85 CYS A N 1
ATOM 671 C CA . CYS A 1 85 ? 4.855 0.366 -4.062 1 96.81 85 CYS A CA 1
ATOM 672 C C . CYS A 1 85 ? 4.016 1.625 -3.873 1 96.81 85 CYS A C 1
ATOM 674 O O . CYS A 1 85 ? 3.17 1.944 -4.711 1 96.81 85 CYS A O 1
ATOM 676 N N . THR A 1 86 ? 4.203 2.234 -2.781 1 94.38 86 THR A N 1
ATOM 677 C CA . THR A 1 86 ? 3.65 3.572 -2.596 1 94.38 86 THR A CA 1
ATOM 678 C C . THR A 1 86 ? 4.332 4.57 -3.525 1 94.38 86 THR A C 1
ATOM 680 O O . THR A 1 86 ? 5.523 4.438 -3.826 1 94.38 86 THR A O 1
ATOM 683 N N . LYS A 1 87 ? 3.58 5.535 -3.867 1 93.5 87 LYS A N 1
ATOM 684 C CA . LYS A 1 87 ? 3.988 6.453 -4.926 1 93.5 87 LYS A CA 1
ATOM 685 C C . LYS A 1 87 ? 5.012 7.461 -4.41 1 93.5 87 LYS A C 1
ATOM 687 O O . LYS A 1 87 ? 5.586 8.227 -5.191 1 93.5 87 LYS A O 1
ATOM 692 N N . ASP A 1 88 ? 5.285 7.395 -3.15 1 91.31 88 ASP A N 1
ATOM 693 C CA . ASP A 1 88 ? 6.277 8.312 -2.6 1 91.31 88 ASP A CA 1
ATOM 694 C C . ASP A 1 88 ? 7.688 7.75 -2.752 1 91.31 88 ASP A C 1
ATOM 696 O O . ASP A 1 88 ? 8.664 8.406 -2.383 1 91.31 88 ASP A O 1
ATOM 700 N N . LEU A 1 89 ? 7.895 6.617 -3.406 1 91.75 89 LEU A N 1
ATOM 701 C CA . LEU A 1 89 ? 9.203 5.992 -3.578 1 91.75 89 LEU A CA 1
ATOM 702 C C . LEU A 1 89 ? 9.766 6.277 -4.965 1 91.75 89 LEU A C 1
ATOM 704 O O . LEU A 1 89 ? 9.008 6.559 -5.902 1 91.75 89 LEU A O 1
ATOM 708 N N . VAL A 1 90 ? 11.094 6.172 -5.027 1 90.31 90 VAL A N 1
ATOM 709 C CA . VAL A 1 90 ? 11.75 6.066 -6.324 1 90.31 90 VAL A CA 1
ATOM 710 C C . VAL A 1 90 ? 11.945 4.598 -6.688 1 90.31 90 VAL A C 1
ATOM 712 O O . VAL A 1 90 ? 11.82 3.719 -5.828 1 90.31 90 VAL A O 1
ATOM 715 N N . THR A 1 91 ? 12.297 4.328 -7.934 1 93.5 91 THR A N 1
ATOM 716 C CA . THR A 1 91 ? 12.352 2.961 -8.438 1 93.5 91 THR A CA 1
ATOM 717 C C . THR A 1 91 ? 13.383 2.135 -7.676 1 93.5 91 THR A C 1
ATOM 719 O O . THR A 1 91 ? 13.148 0.959 -7.387 1 93.5 91 THR A O 1
ATOM 722 N N . THR A 1 92 ? 14.508 2.736 -7.316 1 93.31 92 THR A N 1
ATOM 723 C CA . THR A 1 92 ? 15.555 2.012 -6.613 1 93.31 92 THR A CA 1
ATOM 724 C C . THR A 1 92 ? 15.094 1.613 -5.215 1 93.31 92 THR A C 1
ATOM 726 O O . THR A 1 92 ? 15.336 0.487 -4.773 1 93.31 92 THR A O 1
ATOM 729 N N . SER A 1 93 ? 14.43 2.498 -4.531 1 93.75 93 SER A N 1
ATOM 730 C CA . SER A 1 93 ? 13.891 2.207 -3.209 1 93.75 93 SER A CA 1
ATOM 731 C C . SER A 1 93 ? 12.773 1.17 -3.281 1 93.75 93 SER A C 1
ATOM 733 O O . SER A 1 93 ? 12.664 0.306 -2.408 1 93.75 93 SER A O 1
ATOM 735 N N . CYS A 1 94 ? 12.031 1.276 -4.344 1 95.94 94 CYS A N 1
ATOM 736 C CA . CYS A 1 94 ? 10.969 0.301 -4.551 1 95.94 94 CYS A CA 1
ATOM 737 C C . CYS A 1 94 ? 11.539 -1.1 -4.734 1 95.94 94 CYS A C 1
ATOM 739 O O . CYS A 1 94 ? 11.086 -2.049 -4.09 1 95.94 94 CYS A O 1
ATOM 741 N N . ALA A 1 95 ? 12.531 -1.188 -5.531 1 96.25 95 ALA A N 1
ATOM 742 C CA . ALA A 1 95 ? 13.18 -2.479 -5.754 1 96.25 95 ALA A CA 1
ATOM 743 C C . ALA A 1 95 ? 13.719 -3.053 -4.449 1 96.25 95 ALA A C 1
ATOM 745 O O . ALA A 1 95 ? 13.547 -4.242 -4.168 1 96.25 95 ALA A O 1
ATOM 746 N N . ALA A 1 96 ? 14.305 -2.197 -3.691 1 95.44 96 ALA A N 1
ATOM 747 C CA . ALA A 1 96 ? 14.859 -2.625 -2.41 1 95.44 96 ALA A CA 1
ATOM 748 C C . ALA A 1 96 ? 13.758 -3.094 -1.463 1 95.44 96 ALA A C 1
ATOM 750 O O . ALA A 1 96 ? 13.945 -4.051 -0.708 1 95.44 96 ALA A O 1
ATOM 751 N N . CYS A 1 97 ? 12.68 -2.465 -1.493 1 95.62 97 CYS A N 1
ATOM 752 C CA . CYS A 1 97 ? 11.547 -2.834 -0.653 1 95.62 97 CYS A CA 1
ATOM 753 C C . CYS A 1 97 ? 11.016 -4.215 -1.021 1 95.62 97 CYS A C 1
ATOM 755 O O . CYS A 1 97 ? 10.719 -5.027 -0.142 1 95.62 97 CYS A O 1
ATOM 757 N N . PHE A 1 98 ? 10.938 -4.461 -2.326 1 96.88 98 PHE A N 1
ATOM 758 C CA . PHE A 1 98 ? 10.469 -5.77 -2.773 1 96.88 98 PHE A CA 1
ATOM 759 C C . PHE A 1 98 ? 11.438 -6.867 -2.342 1 96.88 98 PHE A C 1
ATOM 761 O O . PHE A 1 98 ? 11.016 -7.941 -1.908 1 96.88 98 PHE A O 1
ATOM 768 N N . GLU A 1 99 ? 12.68 -6.539 -2.467 1 94.62 99 GLU A N 1
ATOM 769 C CA . GLU A 1 99 ? 13.664 -7.52 -2.031 1 94.62 99 GLU A CA 1
ATOM 770 C C . GLU A 1 99 ? 13.484 -7.867 -0.557 1 94.62 99 GLU A C 1
ATOM 772 O O . GLU A 1 99 ? 13.648 -9.023 -0.162 1 94.62 99 GLU A O 1
ATOM 777 N N . TRP A 1 100 ? 13.18 -6.934 0.124 1 93.12 100 TRP A N 1
ATOM 778 C CA . TRP A 1 100 ? 12.992 -7.133 1.558 1 93.12 100 TRP A CA 1
ATOM 779 C C . TRP A 1 100 ? 11.766 -7.988 1.835 1 93.12 100 TRP A C 1
ATOM 781 O O . TRP A 1 100 ? 11.844 -8.984 2.564 1 93.12 100 TRP A O 1
ATOM 791 N N . ILE A 1 101 ? 10.617 -7.676 1.213 1 92.25 101 ILE A N 1
ATOM 792 C CA . ILE A 1 101 ? 9.398 -8.391 1.584 1 92.25 101 ILE A CA 1
ATOM 793 C C . ILE A 1 101 ? 9.398 -9.781 0.949 1 92.25 101 ILE A C 1
ATOM 795 O O . ILE A 1 101 ? 8.727 -10.688 1.436 1 92.25 101 ILE A O 1
ATOM 799 N N . PHE A 1 102 ? 10.117 -10.016 -0.103 1 92.88 102 PHE A N 1
ATOM 800 C CA . PHE A 1 102 ? 10.18 -11.336 -0.719 1 92.88 102 PHE A CA 1
ATOM 801 C C . PHE A 1 102 ? 10.891 -12.328 0.195 1 92.88 102 PHE A C 1
ATOM 803 O O . PHE A 1 102 ? 10.672 -13.539 0.099 1 92.88 102 PHE A O 1
ATOM 810 N N . LYS A 1 103 ? 11.711 -11.789 1.059 1 90.62 103 LYS A N 1
ATOM 811 C CA . LYS A 1 103 ? 12.336 -12.656 2.053 1 90.62 103 LYS A CA 1
ATOM 812 C C . LYS A 1 103 ? 11.289 -13.305 2.955 1 90.62 103 LYS A C 1
ATOM 814 O O . LYS A 1 103 ? 11.539 -14.359 3.543 1 90.62 103 LYS A O 1
ATOM 819 N N . MET A 1 104 ? 10.117 -12.703 3.004 1 89.06 104 MET A N 1
ATOM 820 C CA . MET A 1 104 ? 9.055 -13.203 3.869 1 89.06 104 MET A CA 1
ATOM 821 C C . MET A 1 104 ? 8.234 -14.281 3.16 1 89.06 104 MET A C 1
ATOM 823 O O . MET A 1 104 ? 7.359 -14.898 3.766 1 89.06 104 MET A O 1
ATOM 827 N N . PHE A 1 105 ? 8.547 -14.516 1.903 1 91.31 105 PHE A N 1
ATOM 828 C CA . PHE A 1 105 ? 7.766 -15.453 1.108 1 91.31 105 PHE A CA 1
ATOM 829 C C . PHE A 1 105 ? 7.719 -16.828 1.775 1 91.31 105 PHE A C 1
ATOM 831 O O . PHE A 1 105 ? 6.664 -17.453 1.832 1 91.31 105 PHE A O 1
ATOM 838 N N . SER A 1 106 ? 8.844 -17.297 2.283 1 89.94 106 SER A N 1
ATOM 839 C CA . SER A 1 106 ? 8.906 -18.625 2.891 1 89.94 106 SER A CA 1
ATOM 840 C C . SER A 1 106 ? 8.039 -18.703 4.141 1 89.94 106 SER A C 1
ATOM 842 O O . SER A 1 106 ? 7.461 -19.75 4.438 1 89.94 106 SER A O 1
ATOM 844 N N . GLU A 1 107 ? 7.926 -17.594 4.836 1 88.25 107 GLU A N 1
ATOM 845 C CA . GLU A 1 107 ? 7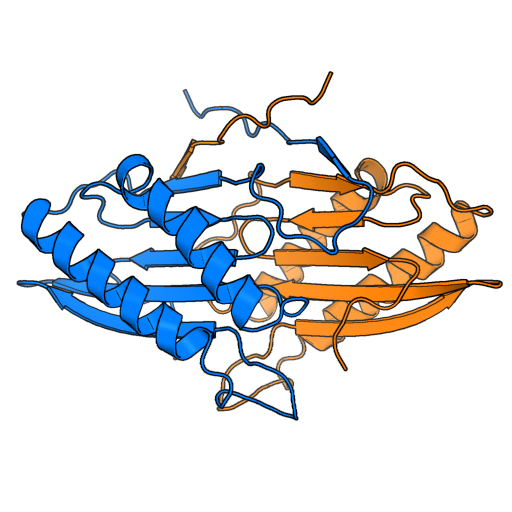.133 -17.562 6.062 1 88.25 107 GLU A CA 1
ATOM 846 C C . GLU A 1 107 ? 5.652 -17.359 5.754 1 88.25 107 GLU A C 1
ATOM 848 O O . GLU A 1 107 ? 4.793 -18 6.359 1 88.25 107 GLU A O 1
ATOM 853 N N . CYS A 1 108 ? 5.422 -16.641 4.867 1 87.94 108 CYS A N 1
ATOM 854 C CA . CYS A 1 108 ? 4.047 -16.25 4.582 1 87.94 108 CYS A CA 1
ATOM 855 C C . CYS A 1 108 ? 3.35 -17.281 3.713 1 87.94 108 CYS A C 1
ATOM 857 O O . CYS A 1 108 ? 2.158 -17.547 3.887 1 87.94 108 CYS A O 1
ATOM 859 N N . CYS A 1 109 ? 4.082 -17.859 2.814 1 92.62 109 CYS A N 1
ATOM 860 C CA . CYS A 1 109 ? 3.316 -18.406 1.697 1 92.62 109 CYS A CA 1
ATOM 861 C C . CYS A 1 109 ? 3.949 -19.688 1.175 1 92.62 109 CYS A C 1
ATOM 863 O O . CYS A 1 109 ? 3.801 -20.031 -0.001 1 92.62 109 CYS A O 1
ATOM 865 N N . ASP A 1 110 ? 4.758 -20.328 2.006 1 93.5 110 ASP A N 1
ATOM 866 C CA . ASP A 1 110 ? 5.406 -21.578 1.622 1 93.5 110 ASP A CA 1
ATOM 867 C C . ASP A 1 110 ? 4.375 -22.625 1.205 1 93.5 110 ASP A C 1
ATOM 869 O O . ASP A 1 110 ? 3.838 -23.344 2.049 1 93.5 110 ASP A O 1
ATOM 873 N N . GLY A 1 111 ? 4.207 -22.688 -0.147 1 95.06 111 GLY A N 1
ATOM 874 C CA . GLY A 1 111 ? 3.299 -23.688 -0.7 1 95.06 111 GLY A CA 1
ATOM 875 C C . GLY A 1 111 ? 1.838 -23.297 -0.563 1 95.06 111 GLY A C 1
ATOM 876 O O . GLY A 1 111 ? 0.953 -24.156 -0.651 1 95.06 111 GLY A O 1
ATOM 877 N N . LYS A 1 112 ? 1.563 -22.078 -0.228 1 94.81 112 LYS A N 1
ATOM 878 C CA . LYS A 1 112 ? 0.188 -21.641 -0.028 1 94.81 112 LYS A CA 1
ATOM 879 C C . LYS A 1 112 ? -0.462 -21.25 -1.354 1 94.81 112 LYS A C 1
ATOM 881 O O . LYS A 1 112 ? 0.2 -20.703 -2.24 1 94.81 112 LYS A O 1
ATOM 886 N N . ARG A 1 113 ? -1.768 -21.438 -1.51 1 94.19 113 ARG A N 1
ATOM 887 C CA . ARG A 1 113 ? -2.514 -21.156 -2.732 1 94.19 113 ARG A CA 1
ATOM 888 C C . ARG A 1 113 ? -2.658 -19.656 -2.957 1 94.19 113 ARG A C 1
ATOM 890 O O . ARG A 1 113 ? -3.016 -19.219 -4.051 1 94.19 113 ARG A O 1
ATOM 897 N N . GLY A 1 114 ? -2.447 -18.906 -1.92 1 93.5 114 GLY A N 1
ATOM 898 C CA . GLY A 1 114 ? -2.496 -17.453 -1.961 1 93.5 114 GLY A CA 1
ATOM 899 C C . GLY A 1 114 ? -1.728 -16.797 -0.829 1 93.5 114 GLY A C 1
ATOM 900 O O . GLY A 1 114 ? -1.562 -17.391 0.24 1 93.5 114 GLY A O 1
ATOM 901 N N . GLY A 1 115 ? -1.341 -15.625 -1.107 1 92.75 115 GLY A N 1
ATOM 902 C CA . GLY A 1 115 ? -0.583 -14.883 -0.113 1 92.75 115 GLY A CA 1
ATOM 903 C C . GLY A 1 115 ? -0.507 -13.398 -0.407 1 92.75 115 GLY A C 1
ATOM 904 O O . GLY A 1 115 ? -0.625 -12.977 -1.562 1 92.75 115 GLY A O 1
ATOM 905 N N . ARG A 1 116 ? -0.36 -12.695 0.685 1 92.31 116 ARG A N 1
ATOM 906 C CA . ARG A 1 116 ? -0.152 -11.25 0.634 1 92.31 116 ARG A CA 1
ATOM 907 C C . ARG A 1 116 ? 0.837 -10.805 1.704 1 92.31 116 ARG A C 1
ATOM 909 O O . ARG A 1 116 ? 0.74 -11.219 2.861 1 92.31 116 ARG A O 1
ATOM 916 N N . VAL A 1 117 ? 1.774 -10.086 1.264 1 92.19 117 VAL A N 1
ATOM 917 C CA . VAL A 1 117 ? 2.689 -9.461 2.209 1 92.19 117 VAL A CA 1
ATOM 918 C C . VAL A 1 117 ? 2.648 -7.941 2.039 1 92.19 117 VAL A C 1
ATOM 920 O O . VAL A 1 117 ? 2.672 -7.438 0.913 1 92.19 117 VAL A O 1
ATOM 923 N N . LEU A 1 118 ? 2.529 -7.289 3.178 1 90.69 118 LEU A N 1
ATOM 924 C CA . LEU A 1 118 ? 2.467 -5.832 3.168 1 90.69 118 LEU A CA 1
ATOM 925 C C . LEU A 1 118 ? 3.568 -5.234 4.039 1 90.69 118 LEU A C 1
ATOM 927 O O . LEU A 1 118 ? 3.607 -5.477 5.25 1 90.69 118 LEU A O 1
ATOM 931 N N . GLY A 1 119 ? 4.445 -4.555 3.35 1 88.81 119 GLY A N 1
ATOM 932 C CA . GLY A 1 119 ? 5.289 -3.611 4.066 1 88.81 119 GLY A CA 1
ATOM 933 C C . GLY A 1 119 ? 4.703 -2.213 4.129 1 88.81 119 GLY A C 1
ATOM 934 O O . GLY A 1 119 ? 3.607 -1.972 3.623 1 88.81 119 GLY A O 1
ATOM 935 N N . THR A 1 120 ? 5.516 -1.392 4.652 1 86.88 120 THR A N 1
ATOM 936 C CA . THR A 1 120 ? 5.043 -0.018 4.785 1 86.88 120 THR A CA 1
ATOM 937 C C . THR A 1 120 ? 4.965 0.659 3.42 1 86.88 120 THR A C 1
ATOM 939 O O . THR A 1 120 ? 4.102 1.51 3.189 1 86.88 120 THR A O 1
ATOM 942 N N . SER A 1 121 ? 5.832 0.25 2.533 1 93.06 121 SER A N 1
ATOM 943 C CA . SER A 1 121 ? 5.949 0.997 1.285 1 93.06 121 SER A CA 1
ATOM 944 C C . SER A 1 121 ? 5.773 0.084 0.076 1 93.06 121 SER A C 1
ATOM 946 O O . SER A 1 121 ? 5.895 0.529 -1.066 1 93.06 121 SER A O 1
ATOM 948 N N . CYS A 1 122 ? 5.562 -1.206 0.296 1 95.88 122 CYS A N 1
ATOM 949 C CA . CYS A 1 122 ? 5.43 -2.146 -0.81 1 95.88 122 CYS A CA 1
ATOM 950 C C . CYS A 1 122 ? 4.586 -3.35 -0.402 1 95.88 122 CYS A C 1
ATOM 952 O O . CYS A 1 122 ? 4.406 -3.613 0.788 1 95.88 122 CYS A O 1
ATOM 954 N N . ASN A 1 123 ? 4.031 -3.926 -1.42 1 95 123 ASN A N 1
ATOM 955 C CA . ASN A 1 123 ? 3.275 -5.145 -1.146 1 95 123 ASN A CA 1
ATOM 956 C C . ASN A 1 123 ? 3.221 -6.055 -2.369 1 95 123 ASN A C 1
ATOM 958 O O . ASN A 1 123 ? 3.445 -5.605 -3.494 1 95 123 ASN A O 1
ATOM 962 N N . PHE A 1 124 ? 3.008 -7.301 -2.1 1 96.31 124 PHE A N 1
ATOM 963 C CA . PHE A 1 124 ? 2.656 -8.211 -3.182 1 96.31 124 PHE A CA 1
ATOM 964 C C . PHE A 1 124 ? 1.476 -9.094 -2.785 1 96.31 124 PHE A C 1
ATOM 966 O O . PHE A 1 124 ? 1.168 -9.227 -1.601 1 96.31 124 PHE A O 1
ATOM 973 N N . ARG A 1 125 ? 0.846 -9.602 -3.828 1 94.56 125 ARG A N 1
ATOM 974 C CA . ARG A 1 125 ? -0.312 -10.477 -3.689 1 94.56 125 ARG A CA 1
ATOM 975 C C . ARG A 1 125 ? -0.374 -11.484 -4.832 1 94.56 125 ARG A C 1
ATOM 977 O O . ARG A 1 125 ? -0.075 -11.148 -5.98 1 94.56 125 ARG A O 1
ATOM 984 N N . TYR A 1 126 ? -0.788 -12.68 -4.434 1 95 126 TYR A N 1
ATOM 985 C CA . TYR A 1 126 ? -1.062 -13.656 -5.48 1 95 126 TYR A CA 1
ATOM 986 C C . TYR A 1 126 ? -2.199 -14.586 -5.074 1 95 126 TYR A C 1
ATOM 988 O O . TYR A 1 126 ? -2.428 -14.812 -3.883 1 95 126 TYR A O 1
ATOM 996 N N . GLU A 1 127 ? -2.846 -15.07 -6.121 1 94.62 127 GLU A N 1
ATOM 997 C CA . GLU A 1 127 ? -3.936 -16.031 -5.949 1 94.62 127 GLU A CA 1
ATOM 998 C C . GLU A 1 127 ? -4.035 -16.969 -7.145 1 94.62 127 GLU A C 1
ATOM 1000 O O . GLU A 1 127 ? -3.449 -16.703 -8.195 1 94.62 127 GLU A O 1
ATOM 1005 N N . LEU A 1 128 ? -4.82 -18.016 -6.93 1 94.12 128 LEU A N 1
ATOM 1006 C CA . LEU A 1 128 ? -5.027 -18.984 -8.008 1 94.12 128 LEU A CA 1
ATOM 1007 C C . LEU A 1 128 ? -6.352 -18.734 -8.719 1 94.12 128 LEU A C 1
ATOM 1009 O O . LEU A 1 128 ? -6.875 -19.609 -9.398 1 94.12 128 LEU A O 1
ATOM 1013 N N . TYR A 1 129 ? -6.898 -17.547 -8.531 1 90.75 129 TYR A N 1
ATOM 1014 C CA . TYR A 1 129 ? -8.031 -17.016 -9.281 1 90.75 129 TYR A CA 1
ATOM 1015 C C . TYR A 1 129 ? -7.824 -15.547 -9.625 1 90.75 129 TYR A C 1
ATOM 1017 O O . TYR A 1 129 ? -7.105 -14.836 -8.914 1 90.75 129 TYR A O 1
ATOM 1025 N N . PRO A 1 130 ? -8.469 -15.102 -10.648 1 91.06 130 PRO A N 1
ATOM 1026 C CA . PRO A 1 130 ? -8.289 -13.703 -11.031 1 91.06 130 PRO A CA 1
ATOM 1027 C C . PRO A 1 130 ? -8.828 -12.727 -9.984 1 91.06 130 PRO A C 1
ATOM 1029 O O . PRO A 1 130 ? -9.938 -12.906 -9.492 1 91.06 130 PRO A O 1
ATOM 1032 N N . PHE A 1 131 ? -8.039 -11.711 -9.648 1 87.38 131 PHE A N 1
ATOM 1033 C CA . PHE A 1 131 ? -8.5 -10.742 -8.664 1 87.38 131 PHE A CA 1
ATOM 1034 C C . PHE A 1 131 ? -8.305 -9.32 -9.172 1 87.38 131 PHE A C 1
ATOM 1036 O O . PHE A 1 131 ? -8.711 -8.359 -8.516 1 87.38 131 PHE A O 1
ATOM 1043 N N . LEU A 1 132 ? -7.602 -9.203 -10.227 1 84 132 LEU A N 1
ATOM 1044 C CA . LEU A 1 132 ? -7.438 -7.871 -10.797 1 84 132 LEU A CA 1
ATOM 1045 C C . LEU A 1 132 ? -8.523 -7.59 -11.836 1 84 132 LEU A C 1
ATOM 1047 O O . LEU A 1 132 ? -8.953 -8.492 -12.555 1 84 132 LEU A O 1
ATOM 1051 N N . ARG A 1 133 ? -9.242 -6.602 -11.656 1 62.19 133 ARG A N 1
ATOM 1052 C CA . ARG A 1 133 ? -10.273 -6.227 -12.617 1 62.19 133 ARG A CA 1
ATOM 1053 C C . ARG A 1 133 ? -9.656 -5.68 -13.898 1 62.19 133 ARG A C 1
ATOM 1055 O O . ARG A 1 133 ? -8.867 -4.73 -13.859 1 62.19 133 ARG A O 1
ATOM 1062 N N . ASN A 1 134 ? -9.047 -6.52 -14.719 1 44.78 134 ASN A N 1
ATOM 1063 C CA . ASN A 1 134 ? -8.578 -6.141 -16.047 1 44.78 134 ASN A CA 1
ATOM 1064 C C . ASN A 1 134 ? -9.734 -5.676 -16.938 1 44.78 134 ASN A C 1
ATOM 1066 O O . ASN A 1 134 ? -10.859 -6.148 -16.781 1 44.78 134 ASN A O 1
ATOM 1070 N N . MET B 1 1 ? 11.492 2.213 24.469 1 19.62 1 MET B N 1
ATOM 1071 C CA . MET B 1 1 ? 11.031 0.841 24.281 1 19.62 1 MET B CA 1
ATOM 1072 C C . MET B 1 1 ? 10.352 0.668 22.938 1 19.62 1 MET B C 1
ATOM 1074 O O . MET B 1 1 ? 9.352 1.328 22.641 1 19.62 1 MET B O 1
ATOM 1078 N N . VAL B 1 2 ? 11.086 0.456 21.859 1 27.97 2 VAL B N 1
ATOM 1079 C CA . VAL B 1 2 ? 10.742 0.361 20.438 1 27.97 2 VAL B CA 1
ATOM 1080 C C . VAL B 1 2 ? 9.781 -0.806 20.219 1 27.97 2 VAL B C 1
ATOM 1082 O O . VAL B 1 2 ? 10.125 -1.958 20.5 1 27.97 2 VAL B O 1
ATOM 1085 N N . SER B 1 3 ? 8.539 -0.693 20.625 1 34.44 3 SER B N 1
ATOM 1086 C CA . SER B 1 3 ? 7.672 -1.864 20.578 1 34.44 3 SER B CA 1
ATOM 1087 C C . SER B 1 3 ? 7.797 -2.586 19.234 1 34.44 3 SER B C 1
ATOM 1089 O O . SER B 1 3 ? 7.863 -1.946 18.188 1 34.44 3 SER B O 1
ATOM 1091 N N . ALA B 1 4 ? 8.523 -3.637 19.406 1 35.06 4 ALA B N 1
ATOM 1092 C CA . ALA B 1 4 ? 8.797 -4.625 18.359 1 35.06 4 ALA B CA 1
ATOM 1093 C C . ALA B 1 4 ? 7.5 -5.098 17.703 1 35.06 4 ALA B C 1
ATOM 1095 O O . ALA B 1 4 ? 6.551 -5.48 18.391 1 35.06 4 ALA B O 1
ATOM 1096 N N . THR B 1 5 ? 7.207 -4.484 16.672 1 42.06 5 THR B N 1
ATOM 1097 C CA . THR B 1 5 ? 5.969 -4.695 15.922 1 42.06 5 THR B CA 1
ATOM 1098 C C . THR B 1 5 ? 5.82 -6.16 15.523 1 42.06 5 THR B C 1
ATOM 1100 O O . THR B 1 5 ? 6.801 -6.812 15.164 1 42.06 5 THR B O 1
ATOM 1103 N N . SER B 1 6 ? 5.031 -6.754 16.422 1 44.44 6 SER B N 1
ATOM 1104 C CA . SER B 1 6 ? 4.648 -8.141 16.188 1 44.44 6 SER B CA 1
ATOM 1105 C C . SER B 1 6 ? 4.094 -8.336 14.781 1 44.44 6 SER B C 1
ATOM 1107 O O . SER B 1 6 ? 3.459 -7.434 14.227 1 44.44 6 SER B O 1
ATOM 1109 N N . ARG B 1 7 ? 4.84 -9.195 14.062 1 49.78 7 ARG B N 1
ATOM 1110 C CA . ARG B 1 7 ? 4.406 -9.758 12.781 1 49.78 7 ARG B CA 1
ATOM 1111 C C . ARG B 1 7 ? 2.982 -10.289 12.875 1 49.78 7 ARG B C 1
ATOM 1113 O O . ARG B 1 7 ? 2.639 -10.992 13.828 1 49.78 7 ARG B O 1
ATOM 1120 N N . LYS B 1 8 ? 1.885 -9.562 12.391 1 52.44 8 LYS B N 1
ATOM 1121 C CA . LYS B 1 8 ? 0.529 -10.102 12.422 1 52.44 8 LYS B CA 1
ATOM 1122 C C . LYS B 1 8 ? 0.303 -11.086 11.273 1 52.44 8 LYS B C 1
ATOM 1124 O O . LYS B 1 8 ? 0.621 -10.781 10.125 1 52.44 8 LYS B O 1
ATOM 1129 N N . ILE B 1 9 ? 0.22 -12.398 11.664 1 52.97 9 ILE B N 1
ATOM 1130 C CA . ILE B 1 9 ? -0.17 -13.438 10.719 1 52.97 9 ILE B CA 1
ATOM 1131 C C . ILE B 1 9 ? -1.69 -13.578 10.695 1 52.97 9 ILE B C 1
ATOM 1133 O O . ILE B 1 9 ? -2.316 -13.758 11.742 1 52.97 9 ILE B O 1
ATOM 1137 N N . THR B 1 10 ? -2.301 -13.109 9.727 1 60.81 10 THR B N 1
ATOM 1138 C CA . THR B 1 10 ? -3.73 -13.383 9.617 1 60.81 10 THR B CA 1
ATOM 1139 C C . THR B 1 10 ? -4.016 -14.328 8.453 1 60.81 10 THR B C 1
ATOM 1141 O O . THR B 1 10 ? -3.371 -14.242 7.402 1 60.81 10 THR B O 1
ATOM 1144 N N . THR B 1 11 ? -4.719 -15.367 8.766 1 57.66 11 THR B N 1
ATOM 1145 C CA . THR B 1 11 ? -5.172 -16.297 7.734 1 57.66 11 THR B CA 1
ATOM 1146 C C . THR B 1 11 ? -6.543 -15.883 7.203 1 57.66 11 THR B C 1
ATOM 1148 O O . THR B 1 11 ? -7.465 -15.625 7.98 1 57.66 11 THR B O 1
ATOM 1151 N N . ILE B 1 12 ? -6.504 -15.625 6.004 1 61.06 12 ILE B N 1
ATOM 1152 C CA . ILE B 1 12 ? -7.777 -15.242 5.406 1 61.06 12 ILE B CA 1
ATOM 1153 C C . ILE B 1 12 ? -8.086 -16.156 4.223 1 61.06 12 ILE B C 1
ATOM 1155 O O . ILE B 1 12 ? -7.18 -16.609 3.529 1 61.06 12 ILE B O 1
ATOM 1159 N N . ASN B 1 13 ? -9.383 -16.391 4.062 1 54.38 13 ASN B N 1
ATOM 1160 C CA . ASN B 1 13 ? -9.812 -17.266 2.971 1 54.38 13 ASN B CA 1
ATOM 1161 C C . ASN B 1 13 ? -9.727 -16.547 1.623 1 54.38 13 ASN B C 1
ATOM 1163 O O . ASN B 1 13 ? -9.617 -17.203 0.582 1 54.38 13 ASN B O 1
ATOM 1167 N N . SER B 1 14 ? -10.016 -15.32 1.662 1 61.12 14 SER B N 1
ATOM 1168 C CA . SER B 1 14 ? -9.953 -14.586 0.404 1 61.12 14 SER B CA 1
ATOM 1169 C C . SER B 1 14 ? -9.453 -13.164 0.618 1 61.12 14 SER B C 1
ATOM 1171 O O . SER B 1 14 ? -9.633 -12.594 1.696 1 61.12 14 SER B O 1
ATOM 1173 N N . PHE B 1 15 ? -8.758 -12.797 -0.341 1 67.38 15 PHE B N 1
ATOM 1174 C CA . PHE B 1 15 ? -8.219 -11.438 -0.278 1 67.38 15 PHE B CA 1
ATOM 1175 C C . PHE B 1 15 ? -9.109 -10.469 -1.04 1 67.38 15 PHE B C 1
ATOM 1177 O O . PHE B 1 15 ? -8.68 -9.367 -1.392 1 67.38 15 PHE B O 1
ATOM 1184 N N . ASN B 1 16 ? -10.359 -10.977 -1.261 1 68.19 16 ASN B N 1
ATOM 1185 C CA . ASN B 1 16 ? -11.258 -10.203 -2.115 1 68.19 16 ASN B CA 1
ATOM 1186 C C . ASN B 1 16 ? -11.953 -9.094 -1.336 1 68.19 16 ASN B C 1
ATOM 1188 O O . ASN B 1 16 ? -12.586 -8.219 -1.929 1 68.19 16 ASN B O 1
ATOM 1192 N N . LYS B 1 17 ? -11.883 -9.273 -0.087 1 75.56 17 LYS B N 1
ATOM 1193 C CA . LYS B 1 17 ? -12.531 -8.258 0.741 1 75.56 17 LYS B CA 1
ATOM 1194 C C . LYS B 1 17 ? -11.5 -7.395 1.457 1 75.56 17 LYS B C 1
ATOM 1196 O O . LYS B 1 17 ? -10.406 -7.859 1.779 1 75.56 17 LYS B O 1
ATOM 1201 N N . ILE B 1 18 ? -12.008 -6.156 1.624 1 80.62 18 ILE B N 1
ATOM 1202 C CA . ILE B 1 18 ? -11.141 -5.262 2.385 1 80.62 18 ILE B CA 1
ATOM 1203 C C . ILE B 1 18 ? -10.945 -5.809 3.799 1 80.62 18 ILE B C 1
ATOM 1205 O O . ILE B 1 18 ? -11.906 -6.273 4.426 1 80.62 18 ILE B O 1
ATOM 1209 N N . ASP B 1 19 ? -9.766 -5.922 4.184 1 79.25 19 ASP B N 1
ATOM 1210 C CA . ASP B 1 19 ? -9.422 -6.25 5.562 1 79.25 19 ASP B CA 1
ATOM 1211 C C . ASP B 1 19 ? -9.484 -5.012 6.453 1 79.25 19 ASP B C 1
ATOM 1213 O O . ASP B 1 19 ? -8.664 -4.102 6.312 1 79.25 19 ASP B O 1
ATOM 1217 N N . TYR B 1 20 ? -10.477 -5.039 7.414 1 79.44 20 TYR B N 1
ATOM 1218 C CA . TYR B 1 20 ? -10.625 -3.904 8.32 1 79.44 20 TYR B CA 1
ATOM 1219 C C . TYR B 1 20 ? -10.023 -4.223 9.688 1 79.44 20 TYR B C 1
ATOM 1221 O O . TYR B 1 20 ? -10.453 -3.664 10.703 1 79.44 20 TYR B O 1
ATOM 1229 N N . GLU B 1 21 ? -9.109 -5.191 9.688 1 76.44 21 GLU B N 1
ATOM 1230 C CA . GLU B 1 21 ? -8.602 -5.652 10.977 1 76.44 21 GLU B CA 1
ATOM 1231 C C . GLU B 1 21 ? -7.113 -5.359 11.125 1 76.44 21 GLU B C 1
ATOM 1233 O O . GLU B 1 21 ? -6.613 -5.199 12.242 1 76.44 21 GLU B O 1
ATOM 1238 N N . ASN B 1 22 ? -6.504 -5.262 10.016 1 78.38 22 ASN B N 1
ATOM 1239 C CA . ASN B 1 22 ? -5.051 -5.137 10.078 1 78.38 22 ASN B CA 1
ATOM 1240 C C . ASN B 1 22 ? -4.586 -3.77 9.586 1 78.38 22 ASN B C 1
ATOM 1242 O O . ASN B 1 22 ? -4.922 -3.359 8.477 1 78.38 22 ASN B O 1
ATOM 1246 N N . ASP B 1 23 ? -3.967 -3.068 10.461 1 81.12 23 ASP B N 1
ATOM 1247 C CA . ASP B 1 23 ? -3.398 -1.767 10.133 1 81.12 23 ASP B CA 1
ATOM 1248 C C . ASP B 1 23 ? -2.182 -1.46 11 1 81.12 23 ASP B C 1
ATOM 1250 O O . ASP B 1 23 ? -1.901 -2.178 11.961 1 81.12 23 ASP B O 1
ATOM 1254 N N . PHE B 1 24 ? -1.431 -0.544 10.648 1 81.81 24 PHE B N 1
ATOM 1255 C CA . PHE B 1 24 ? -0.443 0.086 11.516 1 81.81 24 PHE B CA 1
ATOM 1256 C C . PHE B 1 24 ? -0.254 1.552 11.148 1 81.81 24 PHE B C 1
ATOM 1258 O O . PHE B 1 24 ? -0.69 1.99 10.086 1 81.81 24 PHE B O 1
ATOM 1265 N N . TYR B 1 25 ? 0.215 2.318 12.055 1 86.56 25 TYR B N 1
ATOM 1266 C CA . TYR B 1 25 ? 0.428 3.734 11.773 1 86.56 25 TYR B CA 1
ATOM 1267 C C . TYR B 1 25 ? 1.772 4.203 12.312 1 86.56 25 TYR B C 1
ATOM 1269 O O . TYR B 1 25 ? 2.326 3.588 13.227 1 86.56 25 TYR B O 1
ATOM 1277 N N . LEU B 1 26 ? 2.33 5.133 11.695 1 86.69 26 LEU B N 1
ATOM 1278 C CA . LEU B 1 26 ? 3.533 5.863 12.078 1 86.69 26 LEU B CA 1
ATOM 1279 C C . LEU B 1 26 ? 3.223 7.34 12.305 1 86.69 26 LEU B C 1
ATOM 1281 O O . LEU B 1 26 ? 2.42 7.93 11.57 1 86.69 26 LEU B O 1
ATOM 1285 N N . SER B 1 27 ? 3.855 7.891 13.367 1 89.62 27 SER B N 1
ATOM 1286 C CA . SER B 1 27 ? 3.6 9.297 13.672 1 89.62 27 SER B CA 1
ATOM 1287 C C . SER B 1 27 ? 4.898 10.047 13.938 1 89.62 27 SER B C 1
ATOM 1289 O O . SER B 1 27 ? 5.844 9.484 14.492 1 89.62 27 SER B O 1
ATOM 1291 N N . ASN B 1 28 ? 4.871 11.258 13.469 1 89.69 28 ASN B N 1
ATOM 1292 C CA . ASN B 1 28 ? 5.922 12.18 13.898 1 89.69 28 ASN B CA 1
ATOM 1293 C C . ASN B 1 28 ? 5.816 12.5 15.383 1 89.69 28 ASN B C 1
ATOM 1295 O O . ASN B 1 28 ? 4.727 12.758 15.891 1 89.69 28 ASN B O 1
ATOM 1299 N N . PRO B 1 29 ? 6.988 12.438 16.016 1 88.81 29 PRO B N 1
ATOM 1300 C CA . PRO B 1 29 ? 6.898 12.68 17.469 1 88.81 29 PRO B CA 1
ATOM 1301 C C . PRO B 1 29 ? 6.566 14.133 17.797 1 88.81 29 PRO B C 1
ATOM 1303 O O . PRO B 1 29 ? 6.113 14.422 18.906 1 88.81 29 PRO B O 1
ATOM 1306 N N . ASN B 1 30 ? 6.828 15.062 16.906 1 91.44 30 ASN B N 1
ATOM 1307 C CA . ASN B 1 30 ? 6.59 16.484 17.156 1 91.44 30 ASN B CA 1
ATOM 1308 C C . ASN B 1 30 ? 5.16 16.891 16.797 1 91.44 30 ASN B C 1
ATOM 1310 O O . ASN B 1 30 ? 4.559 16.312 15.891 1 91.44 30 ASN B O 1
ATOM 1314 N N . ASN B 1 31 ? 4.691 17.922 17.547 1 93.62 31 ASN B N 1
ATOM 1315 C CA . ASN B 1 31 ? 3.332 18.422 17.344 1 93.62 31 ASN B CA 1
ATOM 1316 C C . ASN B 1 31 ? 3.318 19.719 16.562 1 93.62 31 ASN B C 1
ATOM 1318 O O . ASN B 1 31 ? 4.328 20.422 16.5 1 93.62 31 ASN B O 1
ATOM 1322 N N . VAL B 1 32 ? 2.221 19.969 15.969 1 95.5 32 VAL B N 1
ATOM 1323 C CA . VAL B 1 32 ? 1.986 21.281 15.383 1 95.5 32 VAL B CA 1
ATOM 1324 C C . VAL B 1 32 ? 1.586 22.266 16.484 1 95.5 32 VAL B C 1
ATOM 1326 O O . VAL B 1 32 ? 1.226 21.859 17.594 1 95.5 32 VAL B O 1
ATOM 1329 N N . SER B 1 33 ? 1.687 23.531 16.094 1 93.88 33 SER B N 1
ATOM 1330 C CA . SER B 1 33 ? 1.417 24.562 17.078 1 93.88 33 SER B CA 1
ATOM 1331 C C . SER B 1 33 ? -0.078 24.688 17.359 1 93.88 33 SER B C 1
ATOM 1333 O O . SER B 1 33 ? -0.497 24.781 18.516 1 93.88 33 SER B O 1
ATOM 1335 N N . ASP B 1 34 ? -0.879 24.703 16.328 1 95.69 34 ASP B N 1
ATOM 1336 C CA . ASP B 1 34 ? -2.332 24.797 16.438 1 95.69 34 ASP B CA 1
ATOM 1337 C C . ASP B 1 34 ? -3.002 23.5 16 1 95.69 34 ASP B C 1
ATOM 1339 O O . ASP B 1 34 ? -3.383 23.359 14.836 1 95.69 34 ASP B O 1
ATOM 1343 N N . LYS B 1 35 ? -3.273 22.641 16.969 1 95.19 35 LYS B N 1
ATOM 1344 C CA . LYS B 1 35 ? -3.744 21.297 16.672 1 95.19 35 LYS B CA 1
ATOM 1345 C C . LYS B 1 35 ? -5.168 21.328 16.125 1 95.19 35 LYS B C 1
ATOM 1347 O O . LYS B 1 35 ? -5.5 20.562 15.211 1 95.19 35 LYS B O 1
ATOM 1352 N N . GLU B 1 36 ? -6.004 22.141 16.656 1 96.06 36 GLU B N 1
ATOM 1353 C CA . GLU B 1 36 ? -7.406 22.156 16.25 1 96.06 36 GLU B CA 1
ATOM 1354 C C . GLU B 1 36 ? -7.551 22.578 14.797 1 96.06 36 GLU B C 1
ATOM 1356 O O . GLU B 1 36 ? -8.203 21.906 14.008 1 96.06 36 GLU B O 1
ATOM 1361 N N . LEU B 1 37 ? -6.906 23.719 14.531 1 96.81 37 LEU B N 1
ATOM 1362 C CA . LEU B 1 37 ? -6.945 24.188 13.156 1 96.81 37 LEU B CA 1
ATOM 1363 C C . LEU B 1 37 ? -6.289 23.188 12.211 1 96.81 37 LEU B C 1
ATOM 1365 O O . LEU B 1 37 ? -6.828 22.891 11.141 1 96.81 37 LEU B O 1
ATOM 1369 N N . PHE B 1 38 ? -5.199 22.672 12.625 1 97.06 38 PHE B N 1
ATOM 1370 C CA . PHE B 1 38 ? -4.453 21.75 11.781 1 97.06 38 PHE B CA 1
ATOM 1371 C C . PHE B 1 38 ? -5.277 20.5 11.484 1 97.06 38 PHE B C 1
ATOM 1373 O O . PHE B 1 38 ? -5.414 20.094 10.328 1 97.06 38 PHE B O 1
ATOM 1380 N N . ASN B 1 39 ? -5.84 19.938 12.516 1 96.69 39 ASN B N 1
ATOM 1381 C CA . ASN B 1 39 ? -6.602 18.703 12.352 1 96.69 39 ASN B CA 1
ATOM 1382 C C . ASN B 1 39 ? -7.801 18.906 11.43 1 96.69 39 ASN B C 1
ATOM 1384 O O . ASN B 1 39 ? -8.102 18.047 10.594 1 96.69 39 ASN B O 1
ATOM 1388 N N . LYS B 1 40 ? -8.469 20 11.57 1 96.44 40 LYS B N 1
ATOM 1389 C CA . LYS B 1 40 ? -9.625 20.312 10.734 1 96.44 40 LYS B CA 1
ATOM 1390 C C . LYS B 1 40 ? -9.227 20.438 9.266 1 96.44 40 LYS B C 1
ATOM 1392 O O . LYS B 1 40 ? -9.836 19.812 8.398 1 96.44 40 LYS B O 1
ATOM 1397 N N . GLU B 1 41 ? -8.148 21.188 9.023 1 97.31 41 GLU B N 1
ATOM 1398 C CA . GLU B 1 41 ? -7.699 21.422 7.66 1 97.31 41 GLU B CA 1
ATOM 1399 C C . GLU B 1 41 ? -7.082 20.172 7.055 1 97.31 41 GLU B C 1
ATOM 1401 O O . GLU B 1 41 ? -7.25 19.906 5.863 1 97.31 41 GLU B O 1
ATOM 1406 N N . MET B 1 42 ? -6.406 19.391 7.883 1 96.25 42 MET B N 1
ATOM 1407 C CA . MET B 1 42 ? -5.809 18.156 7.414 1 96.25 42 MET B CA 1
ATOM 1408 C C . MET B 1 42 ? -6.883 17.141 7.02 1 96.25 42 MET B C 1
ATOM 1410 O O . MET B 1 42 ? -6.781 16.5 5.977 1 96.25 42 MET B O 1
ATOM 1414 N N . SER B 1 43 ? -7.871 17.062 7.828 1 95.5 43 SER B N 1
ATOM 1415 C CA . SER B 1 43 ? -8.984 16.172 7.527 1 95.5 43 SER B CA 1
ATOM 1416 C C . SER B 1 43 ? -9.664 16.547 6.219 1 95.5 43 SER B C 1
ATOM 1418 O O . SER B 1 43 ? -9.977 15.688 5.395 1 95.5 43 SER B O 1
ATOM 1420 N N . ALA B 1 44 ? -9.844 17.812 5.996 1 96.69 44 ALA B N 1
ATOM 1421 C CA . ALA B 1 44 ? -10.453 18.297 4.762 1 96.69 44 ALA B CA 1
ATOM 1422 C C . ALA B 1 44 ? -9.586 17.969 3.553 1 96.69 44 ALA B C 1
ATOM 1424 O O . ALA B 1 44 ? -10.102 17.594 2.494 1 96.69 44 ALA B O 1
ATOM 1425 N N . LEU B 1 45 ? -8.312 18.109 3.711 1 97.56 45 LEU B N 1
ATOM 1426 C CA . LEU B 1 45 ? -7.395 17.781 2.625 1 97.56 45 LEU B CA 1
ATOM 1427 C C . LEU B 1 45 ? -7.465 16.297 2.283 1 97.56 45 LEU B C 1
ATOM 1429 O O . LEU B 1 45 ? -7.527 15.93 1.107 1 97.56 45 LEU B O 1
ATOM 1433 N N . LEU B 1 46 ? -7.496 15.438 3.287 1 97.31 46 LEU B N 1
ATOM 1434 C CA . LEU B 1 46 ? -7.551 14 3.047 1 97.31 46 LEU B CA 1
ATOM 1435 C C . LEU B 1 46 ? -8.852 13.609 2.348 1 97.31 46 LEU B C 1
ATOM 1437 O O . LEU B 1 46 ? -8.852 12.75 1.464 1 97.31 46 LEU B O 1
ATOM 1441 N N . VAL B 1 47 ? -9.922 14.289 2.727 1 97.12 47 VAL B N 1
ATOM 1442 C CA . VAL B 1 47 ? -11.211 14.031 2.09 1 97.12 47 VAL B CA 1
ATOM 1443 C C . VAL B 1 47 ? -11.156 14.453 0.622 1 97.12 47 VAL B C 1
ATOM 1445 O O . VAL B 1 47 ? -11.602 13.719 -0.259 1 97.12 47 VAL B O 1
ATOM 1448 N N . GLU B 1 48 ? -10.602 15.594 0.362 1 97.88 48 GLU B N 1
ATOM 1449 C CA . GLU B 1 48 ? -10.445 16.062 -1.01 1 97.88 48 GLU B CA 1
ATOM 1450 C C . GLU B 1 48 ? -9.617 15.094 -1.842 1 97.88 48 GLU B C 1
ATOM 1452 O O . GLU B 1 48 ? -9.977 14.781 -2.977 1 97.88 48 GLU B O 1
ATOM 1457 N N . LEU B 1 49 ? -8.562 14.617 -1.289 1 97.94 49 LEU B N 1
ATOM 1458 C CA . LEU B 1 49 ? -7.684 13.695 -1.997 1 97.94 49 LEU B CA 1
ATOM 1459 C C . LEU B 1 49 ? -8.375 12.352 -2.221 1 97.94 49 LEU B C 1
ATOM 1461 O O . LEU B 1 49 ? -8.172 11.711 -3.254 1 97.94 49 LEU B O 1
ATOM 1465 N N . THR B 1 50 ? -9.133 11.938 -1.245 1 98.12 50 THR B N 1
ATOM 1466 C CA . THR B 1 50 ? -9.891 10.703 -1.386 1 98.12 50 THR B CA 1
ATOM 1467 C C . THR B 1 50 ? -10.867 10.797 -2.549 1 98.12 50 THR B C 1
ATOM 1469 O O . THR B 1 50 ? -11 9.859 -3.338 1 98.12 50 THR B O 1
ATOM 1472 N N . ASP B 1 51 ? -11.508 11.922 -2.641 1 97.88 51 ASP B N 1
ATOM 1473 C CA . ASP B 1 51 ? -12.43 12.141 -3.744 1 97.88 51 ASP B CA 1
ATOM 1474 C C . ASP B 1 51 ? -11.719 12.055 -5.09 1 97.88 51 ASP B C 1
ATOM 1476 O O . ASP B 1 51 ? -12.234 11.461 -6.039 1 97.88 51 ASP B O 1
ATOM 1480 N N . LYS B 1 52 ? -10.586 12.586 -5.148 1 97.31 52 LYS B N 1
ATOM 1481 C CA . LYS B 1 52 ? -9.797 12.539 -6.375 1 97.31 52 LYS B CA 1
ATOM 1482 C C . LYS B 1 52 ? -9.336 11.109 -6.676 1 97.31 52 LYS B C 1
ATOM 1484 O O . LYS B 1 52 ? -9.422 10.656 -7.816 1 97.31 52 LYS B O 1
ATOM 1489 N N . ALA B 1 53 ? -8.898 10.422 -5.652 1 97.44 53 ALA B N 1
ATOM 1490 C CA . ALA B 1 53 ? -8.344 9.078 -5.82 1 97.44 53 ALA B CA 1
ATOM 1491 C C . ALA B 1 53 ? -9.43 8.086 -6.246 1 97.44 53 ALA B C 1
ATOM 1493 O O . ALA B 1 53 ? -9.141 7.102 -6.93 1 97.44 53 ALA B O 1
ATOM 1494 N N . THR B 1 54 ? -10.648 8.383 -5.84 1 97.44 54 THR B N 1
ATOM 1495 C CA . THR B 1 54 ? -11.703 7.398 -6.059 1 97.44 54 THR B CA 1
ATOM 1496 C C . THR B 1 54 ? -12.664 7.871 -7.148 1 97.44 54 THR B C 1
ATOM 1498 O O . THR B 1 54 ? -13.758 7.324 -7.301 1 97.44 54 THR B O 1
ATOM 1501 N N . ASP B 1 55 ? -12.266 8.914 -7.805 1 96.5 55 ASP B N 1
ATOM 1502 C CA . ASP B 1 55 ? -13.039 9.375 -8.953 1 96.5 55 ASP B CA 1
ATOM 1503 C C . ASP B 1 55 ? -13.039 8.328 -10.07 1 96.5 55 ASP B C 1
ATOM 1505 O O . ASP B 1 55 ? -11.977 7.957 -10.578 1 96.5 55 ASP B O 1
ATOM 1509 N N . LYS B 1 56 ? -14.164 7.848 -10.492 1 92.88 56 LYS B N 1
ATOM 1510 C CA . LYS B 1 56 ? -14.312 6.805 -11.508 1 92.88 56 LYS B CA 1
ATOM 1511 C C . LYS B 1 56 ? -13.766 7.266 -12.852 1 92.88 56 LYS B C 1
ATOM 1513 O O . LYS B 1 56 ? -13.469 6.441 -13.719 1 92.88 56 LYS B O 1
ATOM 1518 N N . ASN B 1 57 ? -13.664 8.555 -12.961 1 93 57 ASN B N 1
ATOM 1519 C CA . ASN B 1 57 ? -13.148 9.109 -14.211 1 93 57 ASN B CA 1
ATOM 1520 C C . ASN B 1 57 ? -11.625 9.219 -14.195 1 93 57 ASN B C 1
ATOM 1522 O O . ASN B 1 57 ? -11.008 9.492 -15.227 1 93 57 ASN B O 1
ATOM 1526 N N . ASN B 1 58 ? -11.117 9.023 -13.039 1 90.56 58 ASN B N 1
ATOM 1527 C CA . ASN B 1 58 ? -9.664 9.047 -12.922 1 90.56 58 ASN B CA 1
ATOM 1528 C C . ASN B 1 58 ? -9.055 7.695 -13.297 1 90.56 58 ASN B C 1
ATOM 1530 O O . ASN B 1 58 ? -8.797 6.863 -12.422 1 90.56 58 ASN B O 1
ATOM 1534 N N . MET B 1 59 ? -8.961 7.559 -14.586 1 87.69 59 MET B N 1
ATOM 1535 C CA . MET B 1 59 ? -8.477 6.293 -15.133 1 87.69 59 MET B CA 1
ATOM 1536 C C . MET B 1 59 ? -7.238 6.516 -16 1 87.69 59 MET B C 1
ATOM 1538 O O . MET B 1 59 ? -7.051 7.598 -16.562 1 87.69 59 MET B O 1
ATOM 1542 N N . LYS B 1 60 ? -6.48 5.496 -15.961 1 80.25 60 LYS B N 1
ATOM 1543 C CA . LYS B 1 60 ? -5.355 5.402 -16.891 1 80.25 60 LYS B CA 1
ATOM 1544 C C . LYS B 1 60 ? -5.246 4.004 -17.484 1 80.25 60 LYS B C 1
ATOM 1546 O O . LYS B 1 60 ? -5.234 3.012 -16.75 1 80.25 60 LYS B O 1
ATOM 1551 N N . ASN B 1 61 ? -5.152 3.943 -18.812 1 79.69 61 ASN B N 1
ATOM 1552 C CA . ASN B 1 61 ? -5.117 2.68 -19.547 1 79.69 61 ASN B CA 1
ATOM 1553 C C . ASN B 1 61 ? -6.238 1.745 -19.094 1 79.69 61 ASN B C 1
ATOM 1555 O O . ASN B 1 61 ? -5.992 0.579 -18.781 1 79.69 61 ASN B O 1
ATOM 1559 N N . ASN B 1 62 ? -7.398 2.35 -18.859 1 80.81 62 ASN B N 1
ATOM 1560 C CA . ASN B 1 62 ? -8.625 1.638 -18.516 1 80.81 62 ASN B CA 1
ATOM 1561 C C . ASN B 1 62 ? -8.555 1.066 -17.109 1 80.81 62 ASN B C 1
ATOM 1563 O O . ASN B 1 62 ? -9.273 0.12 -16.781 1 80.81 62 ASN B O 1
ATOM 1567 N N . LYS B 1 63 ? -7.641 1.637 -16.344 1 86.38 63 LYS B N 1
ATOM 1568 C CA . LYS B 1 63 ? -7.543 1.241 -14.938 1 86.38 63 LYS B CA 1
ATOM 1569 C C . LYS B 1 63 ? -7.711 2.445 -14.016 1 86.38 63 LYS B C 1
ATOM 1571 O O . LYS B 1 63 ? -7.242 3.541 -14.328 1 86.38 63 LYS B O 1
ATOM 1576 N N . PHE B 1 64 ? -8.258 2.178 -12.961 1 91.25 64 PHE B N 1
ATOM 1577 C CA . PHE B 1 64 ? -8.414 3.24 -11.969 1 91.25 64 PHE B CA 1
ATOM 1578 C C . PHE B 1 64 ? -7.059 3.645 -11.398 1 91.25 64 PHE B C 1
ATOM 1580 O O . PHE B 1 64 ? -6.211 2.791 -11.133 1 91.25 64 PHE B O 1
ATOM 1587 N N . VAL B 1 65 ? -6.871 4.906 -11.156 1 92.25 65 VAL B N 1
ATOM 1588 C CA . VAL B 1 65 ? -5.602 5.414 -10.641 1 92.25 65 VAL B CA 1
ATOM 1589 C C . VAL B 1 65 ? -5.48 5.086 -9.156 1 92.25 65 VAL B C 1
ATOM 1591 O O . VAL B 1 65 ? -4.434 4.629 -8.695 1 92.25 65 VAL B O 1
ATOM 1594 N N . LEU B 1 66 ? -6.48 5.316 -8.336 1 96.31 66 LEU B N 1
ATOM 1595 C CA . LEU B 1 66 ? -6.609 5 -6.922 1 96.31 66 LEU B CA 1
ATOM 1596 C C . LEU B 1 66 ? -5.496 5.656 -6.113 1 96.31 66 LEU B C 1
ATOM 1598 O O . LEU B 1 66 ? -4.98 5.066 -5.16 1 96.31 66 LEU B O 1
ATOM 1602 N N . TYR B 1 67 ? -5.082 6.836 -6.582 1 95.81 67 TYR B N 1
ATOM 1603 C CA . TYR B 1 67 ? -4.027 7.637 -5.969 1 95.81 67 TYR B CA 1
ATOM 1604 C C . TYR B 1 67 ? -4.293 9.125 -6.16 1 95.81 67 TYR B C 1
ATOM 1606 O O . TYR B 1 67 ? -4.77 9.547 -7.215 1 95.81 67 TYR B O 1
ATOM 1614 N N . ALA B 1 68 ? -3.986 9.82 -5.129 1 96.81 68 ALA B N 1
ATOM 1615 C CA . ALA B 1 68 ? -3.984 11.273 -5.246 1 96.81 68 ALA B CA 1
ATOM 1616 C C . ALA B 1 68 ? -3.025 11.906 -4.238 1 96.81 68 ALA B C 1
ATOM 1618 O O . ALA B 1 68 ? -2.816 11.367 -3.15 1 96.81 68 ALA B O 1
ATOM 1619 N N . ALA B 1 69 ? -2.439 12.992 -4.664 1 96.69 69 ALA B N 1
ATOM 1620 C CA . ALA B 1 69 ? -1.576 13.781 -3.791 1 96.69 69 ALA B CA 1
ATOM 1621 C C . ALA B 1 69 ? -1.871 15.273 -3.932 1 96.69 69 ALA B C 1
ATOM 1623 O O . ALA B 1 69 ? -2.441 15.703 -4.934 1 96.69 69 ALA B O 1
ATOM 1624 N N . GLY B 1 70 ? -1.522 15.969 -2.906 1 96.88 70 GLY B N 1
ATOM 1625 C CA . GLY B 1 70 ? -1.72 17.406 -2.908 1 96.88 70 GLY B CA 1
ATOM 1626 C C . GLY B 1 70 ? -1.131 18.094 -1.688 1 96.88 70 GLY B C 1
ATOM 1627 O O . GLY B 1 70 ? -0.544 17.438 -0.825 1 96.88 70 GLY B O 1
ATOM 1628 N N . ASP B 1 71 ? -1.204 19.406 -1.758 1 97.06 71 ASP B N 1
ATOM 1629 C CA . ASP B 1 71 ? -0.719 20.203 -0.63 1 97.06 71 ASP B CA 1
ATOM 1630 C C . ASP B 1 71 ? -1.687 21.328 -0.296 1 97.06 71 ASP B C 1
ATOM 1632 O O . ASP B 1 71 ? -2.537 21.688 -1.113 1 97.06 71 ASP B O 1
ATOM 1636 N N . LYS B 1 72 ? -1.558 21.797 0.935 1 97.5 72 LYS B N 1
ATOM 1637 C CA . LYS B 1 72 ? -2.381 22.891 1.442 1 97.5 72 LYS B CA 1
ATOM 1638 C C . LYS B 1 72 ? -1.62 23.719 2.477 1 97.5 72 LYS B C 1
ATOM 1640 O O . LYS B 1 72 ? -0.963 23.172 3.361 1 97.5 72 LYS B O 1
ATOM 1645 N N . ARG B 1 73 ? -1.728 25 2.293 1 96.88 73 ARG B N 1
ATOM 1646 C CA . ARG B 1 73 ? -1.18 25.875 3.322 1 96.88 73 ARG B CA 1
ATOM 1647 C C . ARG B 1 73 ? -2.119 25.969 4.52 1 96.88 73 ARG B C 1
ATOM 1649 O O . ARG B 1 73 ? -3.307 26.266 4.363 1 96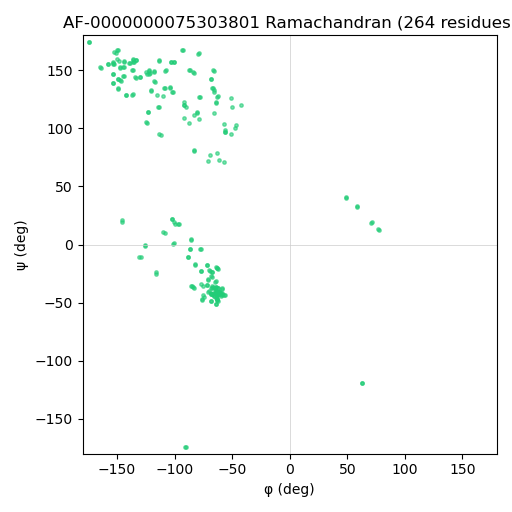.88 73 ARG B O 1
ATOM 1656 N N . ILE B 1 74 ? -1.594 25.703 5.684 1 95.56 74 ILE B N 1
ATOM 1657 C CA . ILE B 1 74 ? -2.307 25.812 6.949 1 95.56 74 ILE B CA 1
ATOM 1658 C C . ILE B 1 74 ? -1.539 26.75 7.895 1 95.56 74 ILE B C 1
ATOM 1660 O O . ILE B 1 74 ? -0.502 26.359 8.438 1 95.56 74 ILE B O 1
ATOM 1664 N N . GLY B 1 75 ? -2.016 27.969 8.086 1 91.56 75 GLY B N 1
ATOM 1665 C CA . GLY B 1 75 ? -1.208 28.969 8.789 1 91.56 75 GLY B CA 1
ATOM 1666 C C . GLY B 1 75 ? 0.081 29.297 8.062 1 91.56 75 GLY B C 1
ATOM 1667 O O . GLY B 1 75 ? 0.057 29.688 6.887 1 91.56 75 GLY B O 1
ATOM 1668 N N . THR B 1 76 ? 1.205 29.031 8.766 1 91.94 76 THR B N 1
ATOM 1669 C CA . THR B 1 76 ? 2.492 29.391 8.18 1 91.94 76 THR B CA 1
ATOM 1670 C C . THR B 1 76 ? 3.17 28.172 7.57 1 91.94 76 THR B C 1
ATOM 1672 O O . THR B 1 76 ? 4.293 28.266 7.07 1 91.94 76 THR B O 1
ATOM 1675 N N . LYS B 1 77 ? 2.48 27.094 7.668 1 93.69 77 LYS B N 1
ATOM 1676 C CA . LYS B 1 77 ? 3.111 25.859 7.191 1 93.69 77 LYS B CA 1
ATOM 1677 C C . LYS B 1 77 ? 2.326 25.25 6.031 1 93.69 77 LYS B C 1
ATOM 1679 O O . LYS B 1 77 ? 1.106 25.422 5.945 1 93.69 77 LYS B O 1
ATOM 1684 N N . THR B 1 78 ? 3.088 24.609 5.176 1 96 78 THR B N 1
ATOM 1685 C CA . THR B 1 78 ? 2.465 23.828 4.121 1 96 78 THR B CA 1
ATOM 1686 C C . THR B 1 78 ? 2.488 22.344 4.469 1 96 78 THR B C 1
ATOM 1688 O O . THR B 1 78 ? 3.523 21.812 4.875 1 96 78 THR B O 1
ATOM 1691 N N . VAL B 1 79 ? 1.285 21.734 4.312 1 96.5 79 VAL B N 1
ATOM 1692 C CA . VAL B 1 79 ? 1.191 20.297 4.52 1 96.5 79 VAL B CA 1
ATOM 1693 C C . VAL B 1 79 ? 1.098 19.578 3.17 1 96.5 79 VAL B C 1
ATOM 1695 O O . VAL B 1 79 ? 0.408 20.047 2.262 1 96.5 79 VAL B O 1
ATOM 1698 N N . TYR B 1 80 ? 1.872 18.531 3.055 1 95.81 80 TYR B N 1
ATOM 1699 C CA . TYR B 1 80 ? 1.842 17.641 1.895 1 95.81 80 TYR B CA 1
ATOM 1700 C C . TYR B 1 80 ? 1.222 16.297 2.248 1 95.81 80 TYR B C 1
ATOM 1702 O O . TYR B 1 80 ? 1.522 15.727 3.299 1 95.81 80 TYR B O 1
ATOM 1710 N N . ALA B 1 81 ? 0.304 15.82 1.343 1 97.31 81 ALA B N 1
ATOM 1711 C CA . ALA B 1 81 ? -0.386 14.578 1.692 1 97.31 81 ALA B CA 1
ATOM 1712 C C . ALA B 1 81 ? -0.629 13.719 0.455 1 97.31 81 ALA B C 1
ATOM 1714 O O . ALA B 1 81 ? -0.625 14.227 -0.67 1 97.31 81 ALA B O 1
ATOM 1715 N N . MET B 1 82 ? -0.793 12.438 0.692 1 96.69 82 MET B N 1
ATOM 1716 C CA . MET B 1 82 ? -1.189 11.492 -0.347 1 96.69 82 MET B CA 1
ATOM 1717 C C . MET B 1 82 ? -2.117 10.422 0.217 1 96.69 82 MET B C 1
ATOM 1719 O O . MET B 1 82 ? -2.066 10.117 1.41 1 96.69 82 MET B O 1
ATOM 1723 N N . VAL B 1 83 ? -2.934 9.906 -0.635 1 98.06 83 VAL B N 1
ATOM 1724 C CA . VAL B 1 83 ? -3.74 8.711 -0.385 1 98.06 83 VAL B CA 1
ATOM 1725 C C . VAL B 1 83 ? -3.572 7.723 -1.535 1 98.06 83 VAL B C 1
ATOM 1727 O O . VAL B 1 83 ? -3.398 8.125 -2.688 1 98.06 83 VAL B O 1
ATOM 1730 N N . GLN B 1 84 ? -3.588 6.453 -1.152 1 97.19 84 GLN B N 1
ATOM 1731 C CA . GLN B 1 84 ? -3.359 5.438 -2.174 1 97.19 84 GLN B CA 1
ATOM 1732 C C . GLN B 1 84 ? -4.016 4.113 -1.79 1 97.19 84 GLN B C 1
ATOM 1734 O O . GLN B 1 84 ? -3.965 3.707 -0.627 1 97.19 84 GLN B O 1
ATOM 1739 N N . CYS B 1 85 ? -4.609 3.475 -2.803 1 96.81 85 CYS B N 1
ATOM 1740 C CA . CYS B 1 85 ? -5.125 2.123 -2.625 1 96.81 85 CYS B CA 1
ATOM 1741 C C . CYS B 1 85 ? -4.34 1.124 -3.467 1 96.81 85 CYS B C 1
ATOM 1743 O O . CYS B 1 85 ? -3.629 1.511 -4.395 1 96.81 85 CYS B O 1
ATOM 1745 N N . THR B 1 86 ? -4.41 -0.086 -3.07 1 94.31 86 THR B N 1
ATOM 1746 C CA . THR B 1 86 ? -3.912 -1.153 -3.932 1 94.31 86 THR B CA 1
ATOM 1747 C C . THR B 1 86 ? -4.762 -1.269 -5.195 1 94.31 86 THR B C 1
ATOM 1749 O O . THR B 1 86 ? -5.969 -1.028 -5.16 1 94.31 86 THR B O 1
ATOM 1752 N N . LYS B 1 87 ? -4.098 -1.681 -6.191 1 93.44 87 LYS B N 1
ATOM 1753 C CA . LYS B 1 87 ? -4.688 -1.636 -7.527 1 93.44 87 LYS B CA 1
ATOM 1754 C C . LYS B 1 87 ? -5.688 -2.77 -7.727 1 93.44 87 LYS B C 1
ATOM 1756 O O . LYS B 1 87 ? -6.402 -2.807 -8.734 1 93.44 87 LYS B O 1
ATOM 1761 N N . ASP B 1 88 ? -5.793 -3.607 -6.75 1 91.31 88 ASP B N 1
ATOM 1762 C CA . ASP B 1 88 ? -6.754 -4.699 -6.863 1 91.31 88 ASP B CA 1
ATOM 1763 C C . ASP B 1 88 ? -8.148 -4.262 -6.41 1 91.31 88 ASP B C 1
ATOM 1765 O O . ASP B 1 88 ? -9.102 -5.035 -6.48 1 91.31 88 ASP B O 1
ATOM 1769 N N . LEU B 1 89 ? -8.375 -3.002 -6.059 1 91.81 89 LEU B N 1
ATOM 1770 C CA . LEU B 1 89 ? -9.656 -2.502 -5.574 1 91.81 89 LEU B CA 1
ATOM 1771 C C . LEU B 1 89 ? -10.414 -1.782 -6.688 1 91.81 89 LEU B C 1
ATOM 1773 O O . LEU B 1 89 ? -9.805 -1.3 -7.645 1 91.81 89 LEU B O 1
ATOM 1777 N N . VAL B 1 90 ? -11.734 -1.741 -6.477 1 90.5 90 VAL B N 1
ATOM 1778 C CA . VAL B 1 90 ? -12.555 -0.803 -7.242 1 90.5 90 VAL B CA 1
ATOM 1779 C C . VAL B 1 90 ? -12.711 0.5 -6.461 1 90.5 90 VAL B C 1
ATOM 1781 O O . VAL B 1 90 ? -12.422 0.553 -5.262 1 90.5 90 VAL B O 1
ATOM 1784 N N . THR B 1 91 ? -13.203 1.532 -7.117 1 93.5 91 THR B N 1
ATOM 1785 C CA . THR B 1 91 ? -13.242 2.869 -6.535 1 93.5 91 THR B CA 1
ATOM 1786 C C . THR B 1 91 ? -14.117 2.891 -5.289 1 93.5 91 THR B C 1
ATOM 1788 O O . THR B 1 91 ? -13.789 3.557 -4.305 1 93.5 91 THR B O 1
ATOM 1791 N N . THR B 1 92 ? -15.219 2.15 -5.285 1 93.38 92 THR B N 1
ATOM 1792 C CA . THR B 1 92 ? -16.125 2.141 -4.145 1 93.38 92 THR B CA 1
ATOM 1793 C C . THR B 1 92 ? -15.477 1.484 -2.936 1 93.38 92 THR B C 1
ATOM 1795 O O . THR B 1 92 ? -15.594 1.979 -1.812 1 93.38 92 THR B O 1
ATOM 1798 N N . SER B 1 93 ? -14.773 0.407 -3.156 1 93.81 93 SER B N 1
ATOM 1799 C CA . SER B 1 93 ? -14.047 -0.269 -2.086 1 93.81 93 SER B CA 1
ATOM 1800 C C . SER B 1 93 ? -12.906 0.589 -1.565 1 93.81 93 SER B C 1
ATOM 1802 O O . SER B 1 93 ? -12.641 0.62 -0.361 1 93.81 93 SER B O 1
ATOM 1804 N N . CYS B 1 94 ? -12.305 1.284 -2.494 1 96 94 CYS B N 1
ATOM 1805 C CA . CYS B 1 94 ? -11.227 2.186 -2.109 1 96 94 CYS B CA 1
ATOM 1806 C C . CYS B 1 94 ? -11.742 3.295 -1.199 1 96 94 CYS B C 1
ATOM 1808 O O . CYS B 1 94 ? -11.156 3.561 -0.147 1 96 94 CYS B O 1
ATOM 1810 N N . ALA B 1 95 ? -12.828 3.865 -1.576 1 96.25 95 ALA B N 1
ATOM 1811 C CA . ALA B 1 95 ? -13.43 4.918 -0.762 1 96.25 95 ALA B CA 1
ATOM 1812 C C . ALA B 1 95 ? -13.766 4.41 0.636 1 96.25 95 ALA B C 1
ATOM 1814 O O . ALA B 1 95 ? -13.492 5.082 1.632 1 96.25 95 ALA B O 1
ATOM 1815 N N . ALA B 1 96 ? -14.289 3.225 0.661 1 95.38 96 ALA B N 1
ATOM 1816 C CA . ALA B 1 96 ? -14.648 2.621 1.94 1 95.38 96 ALA B CA 1
ATOM 1817 C C . ALA B 1 96 ? -13.406 2.365 2.795 1 95.38 96 ALA B C 1
ATOM 1819 O O . ALA B 1 96 ? -13.445 2.529 4.016 1 95.38 96 ALA B O 1
ATOM 1820 N N . CYS B 1 97 ? -12.375 1.996 2.197 1 95.56 97 CYS B N 1
ATOM 1821 C CA . CYS B 1 97 ? -11.125 1.739 2.9 1 95.56 97 CYS B CA 1
ATOM 1822 C C . CYS B 1 97 ? -10.57 3.02 3.521 1 95.56 97 CYS B C 1
ATOM 1824 O O . CYS B 1 97 ? -10.117 3.012 4.668 1 95.56 97 CYS B O 1
ATOM 1826 N N . PHE B 1 98 ? -10.641 4.105 2.758 1 96.94 98 PHE B N 1
ATOM 1827 C CA . PHE B 1 98 ? -10.172 5.383 3.277 1 96.94 98 PHE B CA 1
ATOM 1828 C C . PHE B 1 98 ? -11.008 5.828 4.469 1 96.94 98 PHE B C 1
ATOM 1830 O O . PHE B 1 98 ? -10.477 6.32 5.461 1 96.94 98 PHE B O 1
ATOM 1837 N N . GLU B 1 99 ? -12.266 5.621 4.32 1 94.62 99 GLU B N 1
ATOM 1838 C CA . GLU B 1 99 ? -13.141 5.977 5.438 1 94.62 99 GLU B CA 1
ATOM 1839 C C . GLU B 1 99 ? -12.75 5.223 6.703 1 94.62 99 GLU B C 1
ATOM 1841 O O . GLU B 1 99 ? -12.797 5.777 7.805 1 94.62 99 GLU B O 1
ATOM 1846 N N . TRP B 1 100 ? -12.406 4.086 6.504 1 93.19 100 TRP B N 1
ATOM 1847 C CA . TRP B 1 100 ? -12.023 3.244 7.633 1 93.19 100 TRP B CA 1
ATOM 1848 C C . TRP B 1 100 ? -10.719 3.74 8.258 1 93.19 100 TRP B C 1
ATOM 1850 O O . TRP B 1 100 ? -10.656 3.955 9.477 1 93.19 100 TRP B O 1
ATOM 1860 N N . ILE B 1 101 ? -9.68 4 7.449 1 92.31 101 ILE B N 1
ATOM 1861 C CA . ILE B 1 101 ? -8.391 4.328 8.047 1 92.31 101 ILE B CA 1
ATOM 1862 C C . ILE B 1 101 ? -8.406 5.773 8.539 1 92.31 101 ILE B C 1
ATOM 1864 O O . ILE B 1 101 ? -7.629 6.133 9.43 1 92.31 101 ILE B O 1
ATOM 1868 N N . PHE B 1 102 ? -9.242 6.645 8.047 1 92.94 102 PHE B N 1
ATOM 1869 C CA . PHE B 1 102 ? -9.32 8.023 8.523 1 92.94 102 PHE B CA 1
ATOM 1870 C C . PHE B 1 102 ? -9.852 8.078 9.945 1 92.94 102 PHE B C 1
ATOM 1872 O O . PHE B 1 102 ? -9.578 9.031 10.68 1 92.94 102 PHE B O 1
ATOM 1879 N N . LYS B 1 103 ? -10.57 7.039 10.305 1 90.62 103 LYS B N 1
ATOM 1880 C CA . LYS B 1 103 ? -11.023 6.949 11.695 1 90.62 103 LYS B CA 1
ATOM 1881 C C . LYS B 1 103 ? -9.836 6.844 12.648 1 90.62 103 LYS B C 1
ATOM 1883 O O . LYS B 1 103 ? -9.945 7.18 13.828 1 90.62 103 LYS B O 1
ATOM 1888 N N . MET B 1 104 ? -8.711 6.438 12.117 1 89.38 104 MET B N 1
ATOM 1889 C CA . MET B 1 104 ? -7.52 6.254 12.938 1 89.38 104 MET B CA 1
ATOM 1890 C C . MET B 1 104 ? -6.742 7.559 13.07 1 89.38 104 MET B C 1
ATOM 1892 O O . MET B 1 104 ? -5.762 7.629 13.812 1 89.38 104 MET B O 1
ATOM 1896 N N . PHE B 1 105 ? -7.184 8.586 12.391 1 91.44 105 PHE B N 1
ATOM 1897 C CA . PHE B 1 105 ? -6.453 9.852 12.367 1 91.44 105 PHE B CA 1
ATOM 1898 C C . PHE B 1 105 ? -6.25 10.383 13.781 1 91.44 105 PHE B C 1
ATOM 1900 O O . PHE B 1 105 ? -5.16 10.852 14.125 1 91.44 105 PHE B O 1
ATOM 1907 N N . SER B 1 106 ? -7.281 10.32 14.617 1 90 106 SER B N 1
ATOM 1908 C CA . SER B 1 106 ? -7.199 10.859 15.969 1 90 106 SER B CA 1
ATOM 1909 C C . SER B 1 106 ? -6.172 10.102 16.812 1 90 106 SER B C 1
ATOM 1911 O O . SER B 1 106 ? -5.508 10.68 17.672 1 90 106 SER B O 1
ATOM 1913 N N . GLU B 1 107 ? -6.027 8.82 16.516 1 88.31 107 GLU B N 1
ATOM 1914 C CA . GLU B 1 107 ? -5.082 7.992 17.266 1 88.31 107 GLU B CA 1
ATOM 1915 C C . GLU B 1 107 ? -3.67 8.133 16.703 1 88.31 107 GLU B C 1
ATOM 1917 O O . GLU B 1 107 ? -2.703 8.219 17.469 1 88.31 107 GLU B O 1
ATOM 1922 N N . CYS B 1 108 ? -3.588 8.242 15.555 1 88.06 108 CYS B N 1
ATOM 1923 C CA . CYS B 1 108 ? -2.285 8.219 14.898 1 88.06 108 CYS B CA 1
ATOM 1924 C C . CYS B 1 108 ? -1.651 9.602 14.891 1 88.06 108 CYS B C 1
ATOM 1926 O O . CYS B 1 108 ? -0.435 9.734 15.031 1 88.06 108 CYS B O 1
ATOM 1928 N N . CYS B 1 109 ? -2.467 10.602 14.75 1 92.75 109 CYS B N 1
ATOM 1929 C CA . CYS B 1 109 ? -1.829 11.797 14.211 1 92.75 109 CYS B CA 1
ATOM 1930 C C . CYS B 1 109 ? -2.445 13.055 14.805 1 92.75 109 CYS B C 1
ATOM 1932 O O . CYS B 1 109 ? -2.404 14.125 14.188 1 92.75 109 CYS B O 1
ATOM 1934 N N . ASP B 1 110 ? -3.121 12.906 15.93 1 93.62 110 ASP B N 1
ATOM 1935 C CA . ASP B 1 110 ? -3.744 14.047 16.594 1 93.62 110 ASP B CA 1
ATOM 1936 C C . ASP B 1 110 ? -2.721 15.141 16.891 1 93.62 110 ASP B C 1
ATOM 1938 O O . ASP B 1 110 ? -2.043 15.102 17.922 1 93.62 110 ASP B O 1
ATOM 1942 N N . GLY B 1 111 ? -2.729 16.141 15.953 1 95.12 111 GLY B N 1
ATOM 1943 C CA . GLY B 1 111 ? -1.846 17.281 16.125 1 95.12 111 GLY B CA 1
ATOM 1944 C C . GLY B 1 111 ? -0.402 16.969 15.773 1 95.12 111 GLY B C 1
ATOM 1945 O O . GLY B 1 111 ? 0.508 17.703 16.172 1 95.12 111 GLY B O 1
ATOM 1946 N N . LYS B 1 112 ? -0.161 15.875 15.141 1 94.81 112 LYS B N 1
ATOM 1947 C CA . LYS B 1 112 ? 1.203 15.484 14.797 1 94.81 112 LYS B CA 1
ATOM 1948 C C . LYS B 1 112 ? 1.656 16.156 13.508 1 94.81 112 LYS B C 1
ATOM 1950 O O . LYS B 1 112 ? 0.858 16.328 12.586 1 94.81 112 LYS B O 1
ATOM 1955 N N . ARG B 1 113 ? 2.951 16.469 13.359 1 94.19 113 ARG B N 1
ATOM 1956 C CA . ARG B 1 113 ? 3.516 17.141 12.195 1 94.19 113 ARG B CA 1
ATOM 1957 C C . ARG B 1 113 ? 3.547 16.219 10.984 1 94.19 113 ARG B C 1
ATOM 1959 O O . ARG B 1 113 ? 3.727 16.672 9.852 1 94.19 113 ARG B O 1
ATOM 1966 N N . GLY B 1 114 ? 3.426 14.938 11.227 1 93.56 114 GLY B N 1
ATOM 1967 C CA . GLY B 1 114 ? 3.389 13.92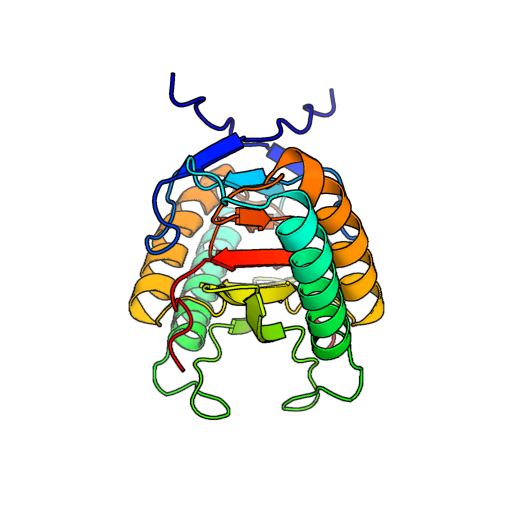2 10.195 1 93.56 114 GLY B CA 1
ATOM 1968 C C . GLY B 1 114 ? 2.734 12.633 10.648 1 93.56 114 GLY B C 1
ATOM 1969 O O . GLY B 1 114 ? 2.74 12.312 11.836 1 93.56 114 GLY B O 1
ATOM 1970 N N . GLY B 1 115 ? 2.252 11.961 9.695 1 92.94 115 GLY B N 1
ATOM 1971 C CA . GLY B 1 115 ? 1.583 10.703 9.992 1 92.94 115 GLY B CA 1
ATOM 1972 C C . GLY B 1 115 ? 1.392 9.828 8.766 1 92.94 115 GLY B C 1
ATOM 1973 O O . GLY B 1 115 ? 1.338 10.328 7.641 1 92.94 115 GLY B O 1
ATOM 1974 N N . ARG B 1 116 ? 1.354 8.555 9.086 1 92.44 116 ARG B N 1
ATOM 1975 C CA . ARG B 1 116 ? 1.064 7.539 8.078 1 92.44 116 ARG B CA 1
ATOM 1976 C C . ARG B 1 116 ? 0.2 6.426 8.664 1 92.44 116 ARG B C 1
ATOM 1978 O O . ARG B 1 116 ? 0.469 5.934 9.766 1 92.44 116 ARG B O 1
ATOM 1985 N N . VAL B 1 117 ? -0.822 6.172 7.984 1 92.19 117 VAL B N 1
ATOM 1986 C CA . VAL B 1 117 ? -1.637 5.016 8.344 1 92.19 117 VAL B CA 1
ATOM 1987 C C . VAL B 1 117 ? -1.706 4.047 7.168 1 92.19 117 VAL B C 1
ATOM 1989 O O . VAL B 1 117 ? -1.907 4.461 6.023 1 92.19 117 VAL B O 1
ATOM 1992 N N . LEU B 1 118 ? -1.475 2.787 7.504 1 90.69 118 LEU B N 1
ATOM 1993 C CA . LEU B 1 118 ? -1.503 1.747 6.48 1 90.69 118 LEU B CA 1
ATOM 1994 C C . LEU B 1 118 ? -2.508 0.658 6.84 1 90.69 118 LEU B C 1
ATOM 1996 O O . LEU B 1 118 ? -2.371 -0.001 7.875 1 90.69 118 LEU B O 1
ATOM 2000 N N . GLY B 1 119 ? -3.508 0.609 6.008 1 88.75 119 GLY B N 1
ATOM 2001 C CA . GLY B 1 119 ? -4.293 -0.614 5.984 1 88.75 119 GLY B CA 1
ATOM 2002 C C . GLY B 1 119 ? -3.775 -1.638 4.992 1 88.75 119 GLY B C 1
ATOM 2003 O O . GLY B 1 119 ? -2.768 -1.405 4.324 1 88.75 119 GLY B O 1
ATOM 2004 N N . THR B 1 120 ? -4.547 -2.645 4.906 1 86.75 120 THR B N 1
ATOM 2005 C CA . THR B 1 120 ? -4.129 -3.703 3.994 1 86.75 120 THR B CA 1
ATOM 2006 C C . THR B 1 120 ? -4.27 -3.254 2.543 1 86.75 120 THR B C 1
ATOM 2008 O O . THR B 1 120 ? -3.49 -3.67 1.681 1 86.75 120 THR B O 1
ATOM 2011 N N . SER B 1 121 ? -5.211 -2.389 2.311 1 93 121 SER B N 1
ATOM 2012 C CA . SER B 1 121 ? -5.531 -2.08 0.919 1 93 121 SER B CA 1
ATOM 2013 C C . SER B 1 121 ? -5.465 -0.58 0.658 1 93 121 SER B C 1
ATOM 2015 O O . SER B 1 121 ? -5.758 -0.124 -0.45 1 93 121 SER B O 1
ATOM 2017 N N . CYS B 1 122 ? -5.168 0.216 1.672 1 95.94 122 CYS B N 1
ATOM 2018 C CA . CYS B 1 122 ? -5.129 1.665 1.512 1 95.94 122 CYS B CA 1
ATOM 2019 C C . CYS B 1 122 ? -4.176 2.299 2.516 1 95.94 122 CYS B C 1
ATOM 2021 O O . CYS B 1 122 ? -3.812 1.675 3.516 1 95.94 122 CYS B O 1
ATOM 2023 N N . ASN B 1 123 ? -3.727 3.449 2.113 1 95.06 123 ASN B N 1
ATOM 2024 C CA . ASN B 1 123 ? -2.877 4.18 3.047 1 95.06 123 ASN B CA 1
ATOM 2025 C C . ASN B 1 123 ? -2.932 5.684 2.797 1 95.06 123 ASN B C 1
ATOM 2027 O O . ASN B 1 123 ? -3.33 6.125 1.716 1 95.06 123 ASN B O 1
ATOM 2031 N N . PHE B 1 124 ? -2.617 6.406 3.832 1 96.38 124 PHE B N 1
ATOM 2032 C CA . PHE B 1 124 ? -2.357 7.828 3.643 1 96.38 124 PHE B CA 1
ATOM 2033 C C . PHE B 1 124 ? -1.091 8.25 4.379 1 96.38 124 PHE B C 1
ATOM 2035 O O . PHE B 1 124 ? -0.628 7.551 5.281 1 96.38 124 PHE B O 1
ATOM 2042 N N . ARG B 1 125 ? -0.578 9.375 3.895 1 94.56 125 ARG B N 1
ATOM 2043 C CA . ARG B 1 125 ? 0.632 9.969 4.449 1 94.56 125 ARG B CA 1
ATOM 2044 C C . ARG B 1 125 ? 0.6 11.492 4.32 1 94.56 125 ARG B C 1
ATOM 2046 O O . ARG B 1 125 ? 0.136 12.023 3.311 1 94.56 125 ARG B O 1
ATOM 2053 N N . TYR B 1 126 ? 1.118 12.094 5.367 1 95.06 126 TYR B N 1
ATOM 2054 C CA . TYR B 1 126 ? 1.303 13.539 5.262 1 95.06 126 TYR B CA 1
ATOM 2055 C C . TYR B 1 126 ? 2.531 13.992 6.043 1 95.06 126 TYR B C 1
ATOM 2057 O O . TYR B 1 126 ? 2.93 13.344 7.016 1 95.06 126 TYR B O 1
ATOM 2065 N N . GLU B 1 127 ? 3.066 15.086 5.539 1 94.75 127 GLU B N 1
ATOM 2066 C CA . GLU B 1 127 ? 4.223 15.711 6.172 1 94.75 127 GLU B CA 1
ATOM 2067 C C . GLU B 1 127 ? 4.215 17.219 5.961 1 94.75 127 GLU B C 1
ATOM 2069 O O . GLU B 1 127 ? 3.475 17.734 5.117 1 94.75 127 GLU B O 1
ATOM 2074 N N . LEU B 1 128 ? 5.094 17.859 6.73 1 94.06 128 LEU B N 1
ATOM 2075 C CA . LEU B 1 128 ? 5.211 19.312 6.605 1 94.06 128 LEU B CA 1
ATOM 2076 C C . LEU B 1 128 ? 6.422 19.688 5.762 1 94.06 128 LEU B C 1
ATOM 2078 O O . LEU B 1 128 ? 6.914 20.812 5.844 1 94.06 128 LEU B O 1
ATOM 2082 N N . TYR B 1 129 ? 6.906 18.766 5 1 90.81 129 TYR B N 1
ATOM 2083 C CA . TYR B 1 129 ? 7.906 18.953 3.953 1 90.81 129 TYR B CA 1
ATOM 2084 C C . TYR B 1 129 ? 7.574 18.109 2.723 1 90.81 129 TYR B C 1
ATOM 2086 O O . TYR B 1 129 ? 6.902 17.094 2.824 1 90.81 129 TYR B O 1
ATOM 2094 N N . PRO B 1 130 ? 8.07 18.531 1.595 1 91.25 130 PRO B N 1
ATOM 2095 C CA . PRO B 1 130 ? 7.77 17.781 0.375 1 91.25 130 PRO B CA 1
ATOM 2096 C C . PRO B 1 130 ? 8.383 16.391 0.375 1 91.25 130 PRO B C 1
ATOM 2098 O O . PRO B 1 130 ? 9.562 16.219 0.695 1 91.25 130 PRO B O 1
ATOM 2101 N N . PHE B 1 131 ? 7.586 15.367 0.045 1 87.88 131 PHE B N 1
ATOM 2102 C CA . PHE B 1 131 ? 8.109 14.008 0.011 1 87.88 131 PHE B CA 1
ATOM 2103 C C . PHE B 1 131 ? 7.766 13.328 -1.307 1 87.88 131 PHE B C 1
ATOM 2105 O O . PHE B 1 131 ? 8.18 12.188 -1.552 1 87.88 131 PHE B O 1
ATOM 2112 N N . LEU B 1 132 ? 6.938 13.945 -2.021 1 83.31 132 LEU B N 1
ATOM 2113 C CA . LEU B 1 132 ? 6.613 13.375 -3.324 1 83.31 132 LEU B CA 1
ATOM 2114 C C . LEU B 1 132 ? 7.52 13.945 -4.41 1 83.31 132 LEU B C 1
ATOM 2116 O O . LEU B 1 132 ? 7.863 15.125 -4.375 1 83.31 132 LEU B O 1
ATOM 2120 N N . ARG B 1 133 ? 8.258 13.07 -5.074 1 61 133 ARG B N 1
ATOM 2121 C CA . ARG B 1 133 ? 9.125 13.508 -6.164 1 61 133 ARG B CA 1
ATOM 2122 C C . ARG B 1 133 ? 8.305 13.961 -7.367 1 61 133 ARG B C 1
ATOM 2124 O O . ARG B 1 133 ? 7.438 13.227 -7.848 1 61 133 ARG B O 1
ATOM 2131 N N . ASN B 1 134 ? 7.723 15.156 -7.328 1 46.09 134 ASN B N 1
ATOM 2132 C CA . ASN B 1 134 ? 7.09 15.812 -8.469 1 46.09 134 ASN B CA 1
ATOM 2133 C C . ASN B 1 134 ? 8.055 15.961 -9.641 1 46.09 134 ASN B C 1
ATOM 2135 O O . ASN B 1 134 ? 9.266 16.125 -9.438 1 46.09 134 ASN B O 1
#

Foldseek 3Di:
DPPDDPDDDDDDPDPLAFDLPDKDKAFAPDFAPDLVQCVVVVLVVLVVQLCVLLPPPCDDPNFRNNKGWDWDDRPPFIKTKMKGFARSDHSVRSSVVSVSQVVCCCVFYRRTQWMKMDGPTMIMIMHRDDDDPD/DPPPPPDDDDDDPDPLAFDLDDKDKAFAPDFAPDLVQCVVVVLVVLVVFLCVLLPPPCDDPNFRNNKGWDWDDRVPFIKTKMKGFARSDHSVRSSVVSVSQVVCCCVFYRRTQKMKMDGPTMIMIMHRDDDDPD

pLDDT: mean 86.8, std 16.02, range [19.62, 98.12]

Nearest PDB structures (foldseek):
  6gre-assembly2_B  TM=8.110E-01  e=4.748E-08  Arabidopsis thaliana
  6grf-assembly3_C  TM=8.585E-01  e=3.288E-07  Arabidopsis thaliana
  6gre-assembly1_A  TM=8.387E-01  e=3.083E-07  Arabidopsis thaliana
  3a2e-assembly2_B  TM=8.458E-01  e=1.876E-06  Ginkgo biloba
  6grf-assembly2_B  TM=7.820E-01  e=7.272E-06  Arabidopsis thaliana

Sequence (268 aa):
MVSATSRKITTINSFNKIDYENDFYLSNPNNVSDKELFNKEMSALLVELTDKATDKNNMKNNKFVLYAAGDKRIGTKTVYAMVQCTKDLVTTSCAACFEWIFKMFSECCDGKRGGRVLGTSCNFRYELYPFLRNMVSATSRKITTINSFNKIDYENDFYLSNPNNVSDKELFNKEMSALLVELTDKATDKNNMKNNKFVLYAAGDKRIGTKTVYAMVQCTKDLVTTSCAACFEWIFKMFSECCDGKRGGRVLGTSCNFRYELYPFLRN